Protein AF-X1KUU0-F1 (afdb_monomer_lite)

InterPro domains:
  IPR013815 ATP-grasp fold, subdomain 1 [G3DSA:3.30.1490.20] (190-224)
  IPR016102 Succinyl-CoA synthetase-like [G3DSA:3.40.50.261] (1-148)
  IPR016102 Succinyl-CoA synthetase-like [SSF52210] (1-141)
  IPR043938 Ligase-CoA domain [PF19045] (3-136)
  IPR051538 Acyl-CoA Synthetase/Transferase [PTHR43334] (1-224)

Sequence (224 aa):
MATDACEQFSLELANLEDETKERLKEKLPHDSSVANPIDILGDAKSDRYEIALEAILTDPNVDGVIVLLTPQSGSDEDETARLIIKISPGTKKTILTCFMGQKKVKGAIKILQNHGIPNYADPEDAVRVFEAMFRYGEWLKRPKEAVKTFPVSKSRVDHILNESIKEGYLEIGGERALQIMKAYGIPTVENYLVRELHEALDVAESLHSSLAMKIESPAILHKS

Radius of gyration: 33.07 Å; chains: 1; bounding box: 70×37×80 Å

Organism: NCBI:txid412755

pLDDT: mean 91.05, std 7.15, range [45.47, 98.0]

Secondary structure (DSSP, 8-state):
-HHHHHHHTT-------HHHHHHHHHHS-TTSB-SSSPB--TT--HHHHHHHHHHHTT-TT-SEEEEEE---TT--HHHHHHHHHHHGGG-SSEEEEEE--TTTTHHHHHHHHHTT--B-SSHHHHHHHHHHHHHHHHHHHS--PPPPP----HHHHHHHHHHHHHTT-SS--HHHHHHHHHHTT----------SHHHHHHHHHHT-S-------BTTB----

Foldseek 3Di:
DLQVLCVVFVHDFFAFDPVLLVQLCVQADVPWDSGPVTRSDQLDELVNVLSNCVSQQPTPRAQADEAEHEDDVNYDLQSNLVSCLVCVVVHPHAYAYEYEYPPVNPNSCVSCVVSPHHYDNDSSVVSVVVSVVVVVVVVVPDPDDDDDDDQFDVVLLVVLVVVCVVVVAPDDWPVSVQVRCVRRVNDDDDDDDDDDPVSVVVVVVVVPDDDDDWDTDSVPRDTD

Structure (mmCIF, N/CA/C/O backbone):
data_AF-X1KUU0-F1
#
_entry.id   AF-X1KUU0-F1
#
loop_
_atom_site.group_PDB
_atom_site.id
_atom_site.type_symbol
_atom_site.label_atom_id
_atom_site.label_alt_id
_atom_site.label_comp_id
_atom_site.label_asym_id
_atom_site.label_entity_id
_atom_site.label_seq_id
_atom_site.pdbx_PDB_ins_code
_atom_site.Cartn_x
_atom_site.Cartn_y
_atom_site.Cartn_z
_atom_site.occupancy
_atom_site.B_iso_or_equiv
_atom_site.auth_seq_id
_atom_site.auth_comp_id
_atom_site.auth_asym_id
_atom_site.auth_atom_id
_atom_site.pdbx_PDB_model_num
ATOM 1 N N . MET A 1 1 ? -5.132 -5.038 -18.819 1.00 77.12 1 MET A N 1
ATOM 2 C CA . MET A 1 1 ? -4.973 -5.583 -17.449 1.00 77.12 1 MET A CA 1
ATOM 3 C C . MET A 1 1 ? -4.584 -4.483 -16.476 1.00 77.12 1 MET A C 1
ATOM 5 O O . MET A 1 1 ? -5.461 -4.004 -15.785 1.00 77.12 1 MET A O 1
ATOM 9 N N . ALA A 1 2 ? -3.330 -4.009 -16.445 1.00 82.94 2 ALA A N 1
ATOM 10 C CA . ALA A 1 2 ? -2.923 -2.984 -15.470 1.00 82.94 2 ALA A CA 1
ATOM 11 C C . ALA A 1 2 ? -3.674 -1.646 -15.622 1.00 82.94 2 ALA A C 1
ATOM 13 O O . ALA A 1 2 ? -4.127 -1.087 -14.634 1.00 82.94 2 ALA A O 1
ATOM 14 N N . THR A 1 3 ? -3.838 -1.158 -16.854 1.00 84.62 3 THR A N 1
ATOM 15 C CA . THR A 1 3 ? -4.584 0.076 -17.158 1.00 84.62 3 THR A CA 1
ATOM 16 C C . THR A 1 3 ? -6.057 -0.043 -16.781 1.00 84.62 3 THR A C 1
ATOM 18 O O . THR A 1 3 ? -6.578 0.814 -16.082 1.00 84.62 3 THR A O 1
ATOM 21 N N . ASP A 1 4 ? -6.694 -1.148 -17.171 1.00 85.94 4 ASP A N 1
ATOM 22 C CA . ASP A 1 4 ? -8.109 -1.412 -16.882 1.00 85.94 4 ASP A CA 1
ATOM 23 C C . ASP A 1 4 ? -8.336 -1.560 -15.370 1.00 85.94 4 ASP A C 1
ATOM 25 O O . ASP A 1 4 ? -9.333 -1.091 -14.828 1.00 85.94 4 ASP A O 1
ATOM 29 N N . ALA A 1 5 ? -7.377 -2.172 -14.665 1.00 85.25 5 ALA A N 1
ATOM 30 C CA . ALA A 1 5 ? -7.383 -2.225 -13.212 1.00 85.25 5 ALA A CA 1
ATOM 31 C C . ALA A 1 5 ? -7.263 -0.818 -12.619 1.00 85.25 5 ALA A C 1
ATOM 33 O O . ALA A 1 5 ? -8.017 -0.492 -11.710 1.00 85.25 5 ALA A O 1
ATOM 34 N N . CYS A 1 6 ? -6.365 0.032 -13.132 1.00 84.94 6 CYS A N 1
ATOM 35 C CA . CYS A 1 6 ? -6.275 1.417 -12.674 1.00 84.94 6 CYS A CA 1
ATOM 36 C C . CYS A 1 6 ? -7.607 2.152 -12.833 1.00 84.94 6 CYS A C 1
ATOM 38 O O . CYS A 1 6 ? -7.967 2.853 -11.907 1.00 84.94 6 CYS A O 1
ATOM 40 N N . GLU A 1 7 ? -8.355 1.949 -13.923 1.00 85.06 7 GLU A N 1
ATOM 41 C CA . GLU A 1 7 ? -9.693 2.543 -14.101 1.00 85.06 7 GLU A CA 1
ATOM 42 C C . GLU A 1 7 ? -10.746 1.979 -13.132 1.00 85.06 7 GLU A C 1
ATOM 44 O O . GLU A 1 7 ? -11.653 2.692 -12.701 1.00 85.06 7 GLU A O 1
ATOM 49 N N . GLN A 1 8 ? -10.656 0.687 -12.799 1.00 85.00 8 GLN A N 1
ATOM 50 C CA . GLN A 1 8 ? -11.558 0.043 -11.843 1.00 85.00 8 GLN A CA 1
ATOM 51 C C . GLN A 1 8 ? -11.305 0.511 -10.401 1.00 85.00 8 GLN A C 1
ATOM 53 O O . GLN A 1 8 ? -12.238 0.590 -9.595 1.00 85.00 8 GLN A O 1
ATOM 58 N N . PHE A 1 9 ? -10.046 0.774 -10.068 1.00 81.81 9 PHE A N 1
ATOM 59 C CA . PHE A 1 9 ? -9.626 1.340 -8.793 1.00 81.81 9 PHE A CA 1
ATOM 60 C C . PHE A 1 9 ? -9.566 2.874 -8.908 1.00 81.81 9 PHE A C 1
ATOM 62 O O . PHE A 1 9 ? -9.695 3.445 -9.978 1.00 81.81 9 PHE A O 1
ATOM 69 N N . SER A 1 10 ? -9.446 3.611 -7.810 1.00 84.56 10 SER A N 1
ATOM 70 C CA . SER A 1 10 ? -9.384 5.082 -7.861 1.00 84.56 10 SER A CA 1
ATOM 71 C C . SER A 1 10 ? -7.963 5.594 -8.136 1.00 84.56 10 SER A C 1
ATOM 73 O O . SER A 1 10 ? -7.478 6.473 -7.425 1.00 84.56 10 SER A O 1
ATOM 75 N N . LEU A 1 11 ? -7.275 5.011 -9.127 1.00 90.56 11 LEU A N 1
ATOM 76 C CA . LEU A 1 11 ? -5.927 5.400 -9.549 1.00 90.56 11 LEU A CA 1
ATOM 77 C C . LEU A 1 11 ? -5.943 5.957 -10.972 1.00 90.56 11 LEU A C 1
ATOM 79 O O . LEU A 1 11 ? -6.609 5.434 -11.857 1.00 90.56 11 LEU A O 1
ATOM 83 N N . GLU A 1 12 ? -5.147 6.992 -11.211 1.00 92.31 12 GLU A N 1
ATOM 84 C CA . GLU A 1 12 ? -5.042 7.630 -12.521 1.00 92.31 12 GLU A CA 1
ATOM 85 C C . GLU A 1 12 ? -3.671 7.352 -13.141 1.00 92.31 12 GLU A C 1
ATOM 87 O O . GLU A 1 12 ? -2.642 7.331 -12.459 1.00 92.31 12 GLU A O 1
ATOM 92 N N . LEU A 1 13 ? -3.642 7.141 -14.458 1.00 94.56 13 LEU A N 1
ATOM 93 C CA . LEU A 1 13 ? -2.386 7.064 -15.192 1.00 94.56 13 LEU A CA 1
ATOM 94 C C . LEU A 1 13 ? -1.785 8.468 -15.293 1.00 94.56 13 LEU A C 1
ATOM 96 O O . LEU A 1 13 ? -2.374 9.362 -15.897 1.00 94.56 13 LEU A O 1
ATOM 100 N N . ALA A 1 14 ? -0.587 8.644 -14.735 1.00 95.00 14 ALA A N 1
ATOM 101 C CA . ALA A 1 14 ? 0.160 9.893 -14.815 1.00 95.00 14 ALA A CA 1
ATOM 102 C C . ALA A 1 14 ? 0.303 10.383 -16.266 1.00 95.00 14 ALA A C 1
ATOM 104 O O . ALA A 1 14 ? 0.742 9.628 -17.144 1.00 95.00 14 ALA A O 1
ATOM 105 N N . ASN A 1 15 ? -0.015 11.658 -16.496 1.00 95.62 15 ASN A N 1
ATOM 106 C CA . ASN A 1 15 ? 0.292 12.343 -17.745 1.00 95.62 15 ASN A CA 1
ATOM 107 C C . ASN A 1 15 ? 1.720 12.897 -17.670 1.00 95.62 15 ASN A C 1
ATOM 109 O O . ASN A 1 15 ? 1.972 13.901 -17.006 1.00 95.62 15 ASN A O 1
ATOM 113 N N . LEU A 1 16 ? 2.648 12.210 -18.331 1.00 97.12 16 LEU A N 1
ATOM 114 C CA . LEU A 1 16 ? 4.071 12.549 -18.299 1.00 97.12 16 LEU A CA 1
ATOM 115 C C . LEU A 1 16 ? 4.331 13.924 -18.919 1.00 97.12 16 LEU A C 1
ATOM 117 O O . LEU A 1 16 ? 3.669 14.303 -19.895 1.00 97.12 16 LEU A O 1
ATOM 121 N N . GLU A 1 17 ? 5.325 14.633 -18.390 1.00 97.50 17 GLU A N 1
ATOM 122 C CA . GLU A 1 17 ? 5.809 15.867 -19.004 1.00 97.50 17 GLU A CA 1
ATOM 123 C C . GLU A 1 17 ? 6.403 15.592 -20.389 1.00 97.50 17 GLU A C 1
ATOM 125 O O . GLU A 1 17 ? 6.915 14.505 -20.683 1.00 97.50 17 GLU A O 1
ATOM 130 N N . ASP A 1 18 ? 6.341 16.596 -21.260 1.00 96.62 18 ASP A N 1
ATOM 131 C CA . ASP A 1 18 ? 6.875 16.469 -22.614 1.00 96.62 18 ASP A CA 1
ATOM 132 C C . ASP A 1 18 ? 8.393 16.235 -22.597 1.00 96.62 18 ASP A C 1
ATOM 134 O O . ASP A 1 18 ? 8.876 15.410 -23.369 1.00 96.62 18 ASP A O 1
ATOM 138 N N . GLU A 1 19 ? 9.122 16.821 -21.638 1.00 96.69 19 GLU A N 1
ATOM 139 C CA . GLU A 1 19 ? 10.556 16.565 -21.433 1.00 96.69 19 GLU A CA 1
ATOM 140 C C . GLU A 1 19 ? 10.835 15.083 -21.119 1.00 96.69 19 GLU A C 1
ATOM 142 O O . GLU A 1 19 ? 11.743 14.474 -21.691 1.00 96.69 19 GLU A O 1
ATOM 147 N N . THR A 1 20 ? 10.025 14.456 -20.259 1.00 97.06 20 THR A N 1
ATOM 148 C CA . THR A 1 20 ? 10.131 13.018 -19.964 1.00 97.06 20 THR A CA 1
ATOM 149 C C . THR A 1 20 ? 9.881 12.187 -21.217 1.00 97.06 20 THR A C 1
ATOM 151 O O . THR A 1 20 ? 10.648 11.268 -21.515 1.00 97.06 20 THR A O 1
ATOM 154 N N . LYS A 1 21 ? 8.836 12.519 -21.987 1.00 96.50 21 LYS A N 1
ATOM 155 C CA . LYS A 1 21 ? 8.511 11.820 -23.240 1.00 96.50 21 LYS A CA 1
ATOM 156 C C . LYS A 1 21 ? 9.631 11.964 -24.271 1.00 96.50 21 LYS A C 1
ATOM 158 O O . LYS A 1 21 ? 9.926 10.997 -24.968 1.00 96.50 21 LYS A O 1
ATOM 163 N N . GLU A 1 22 ? 10.255 13.134 -24.378 1.00 95.75 22 GLU A N 1
ATOM 164 C CA . GLU A 1 22 ? 11.386 13.385 -25.277 1.00 95.75 22 GLU A CA 1
ATOM 165 C C . GLU A 1 22 ? 12.619 12.569 -24.880 1.00 95.75 22 GLU A C 1
ATOM 167 O O . GLU A 1 22 ? 13.160 11.845 -25.718 1.00 95.75 22 GLU A O 1
ATOM 172 N N . ARG A 1 23 ? 12.997 12.582 -23.594 1.00 95.12 23 ARG A N 1
ATOM 173 C CA . ARG A 1 23 ? 14.102 11.761 -23.061 1.00 95.12 23 ARG A CA 1
ATOM 174 C C . ARG A 1 23 ? 13.897 10.270 -23.329 1.00 95.12 23 ARG A C 1
ATOM 176 O O . ARG A 1 23 ? 14.855 9.559 -23.634 1.00 95.12 23 ARG A O 1
ATOM 183 N N . LEU A 1 24 ? 12.658 9.792 -23.205 1.00 96.06 24 LEU A N 1
ATOM 184 C CA . LEU A 1 24 ? 12.302 8.409 -23.515 1.00 96.06 24 LEU A CA 1
ATOM 185 C C . LEU A 1 24 ? 12.426 8.124 -25.017 1.00 96.06 24 LEU A C 1
ATOM 187 O O . LEU A 1 24 ? 13.054 7.137 -25.379 1.00 96.06 24 LEU A O 1
ATOM 191 N N . LYS A 1 25 ? 11.894 8.990 -25.891 1.00 95.31 25 LYS A N 1
ATOM 192 C CA . LYS A 1 25 ? 11.971 8.822 -27.358 1.00 95.31 25 LYS A CA 1
ATOM 193 C C . LYS A 1 25 ? 13.400 8.832 -27.893 1.00 95.31 25 LYS A C 1
ATOM 195 O O . LYS A 1 25 ? 13.672 8.164 -28.881 1.00 95.31 25 LYS A O 1
ATOM 200 N N . GLU A 1 26 ? 14.293 9.603 -27.278 1.00 95.38 26 GLU A N 1
ATOM 201 C CA . GLU A 1 26 ? 15.696 9.678 -27.697 1.00 95.38 26 GLU A CA 1
ATOM 202 C C . GLU A 1 26 ? 16.450 8.368 -27.421 1.00 95.38 26 GLU A C 1
ATOM 204 O O . GLU A 1 26 ? 17.318 7.968 -28.196 1.00 95.38 26 GLU A O 1
ATOM 209 N N . LYS A 1 27 ? 16.126 7.701 -26.308 1.00 94.31 27 LYS A N 1
ATOM 210 C CA . LYS A 1 27 ? 16.888 6.551 -25.803 1.00 94.31 27 LYS A CA 1
ATOM 211 C C . LYS A 1 27 ? 16.223 5.199 -26.050 1.00 94.31 27 LYS A C 1
ATOM 213 O O . LYS A 1 27 ? 16.919 4.183 -26.067 1.00 94.31 27 LYS A O 1
ATOM 218 N N . LEU A 1 28 ? 14.901 5.162 -26.194 1.00 94.50 28 LEU A N 1
ATOM 219 C CA . LEU A 1 28 ? 14.159 3.943 -26.495 1.00 94.50 28 LEU A CA 1
ATOM 220 C C . LEU A 1 28 ? 14.044 3.725 -28.010 1.00 94.50 28 LEU A C 1
ATOM 222 O O . LEU A 1 28 ? 14.096 4.682 -28.784 1.00 94.50 28 LEU A O 1
ATOM 226 N N . PRO A 1 29 ? 13.880 2.467 -28.457 1.00 92.56 29 PRO A N 1
ATOM 227 C CA . PRO A 1 29 ? 13.583 2.170 -29.852 1.00 92.56 29 PRO A CA 1
ATOM 228 C C . PRO A 1 29 ? 12.368 2.949 -30.369 1.00 92.56 29 PRO A C 1
ATOM 230 O O . PRO A 1 29 ? 11.411 3.183 -29.638 1.00 92.56 29 PRO A O 1
ATOM 233 N N . HIS A 1 30 ? 12.371 3.282 -31.660 1.00 89.38 30 HIS A N 1
ATOM 234 C CA . HIS A 1 30 ? 11.272 4.018 -32.297 1.00 89.38 30 HIS A CA 1
ATOM 235 C C . HIS A 1 30 ? 9.907 3.318 -32.157 1.00 89.38 30 HIS A C 1
ATOM 237 O O . HIS A 1 30 ? 8.878 3.983 -32.090 1.00 89.38 30 HIS A O 1
ATOM 243 N N . ASP A 1 31 ? 9.901 1.985 -32.095 1.00 90.75 31 ASP A N 1
ATOM 244 C CA . ASP A 1 31 ? 8.675 1.189 -31.980 1.00 90.75 31 ASP A CA 1
ATOM 245 C C . ASP A 1 31 ? 8.115 1.146 -30.544 1.00 90.75 31 ASP A C 1
ATOM 247 O O . ASP A 1 31 ? 7.028 0.613 -30.325 1.00 90.75 31 ASP A O 1
ATOM 251 N N . SER A 1 32 ? 8.831 1.703 -29.560 1.00 91.88 32 SER A N 1
ATOM 252 C CA . SER A 1 32 ? 8.358 1.824 -28.180 1.00 91.88 32 SER A CA 1
ATOM 253 C C . SER A 1 32 ? 7.226 2.847 -28.045 1.00 91.88 32 SER A C 1
ATOM 255 O O . SER A 1 32 ? 7.216 3.895 -28.692 1.00 91.88 32 SER A O 1
ATOM 257 N N . SER A 1 33 ? 6.299 2.592 -27.120 1.00 93.00 33 SER A N 1
ATOM 258 C CA . SER A 1 33 ? 5.309 3.589 -26.698 1.00 93.00 33 SER A CA 1
ATOM 259 C C . SER A 1 33 ? 5.836 4.352 -25.490 1.00 93.00 33 SER A C 1
ATOM 261 O O . SER A 1 33 ? 6.129 3.755 -24.459 1.00 93.00 33 SER A O 1
ATOM 263 N N . VAL A 1 34 ? 5.920 5.680 -25.595 1.00 92.44 34 VAL A N 1
ATOM 264 C CA . VAL A 1 34 ? 6.324 6.563 -24.482 1.00 92.44 34 VAL A CA 1
ATOM 265 C C . VAL A 1 34 ? 5.141 7.252 -23.793 1.00 92.44 34 VAL A C 1
ATOM 267 O O . VAL A 1 34 ? 5.334 8.113 -22.936 1.00 92.44 34 VAL A O 1
ATOM 270 N N . ALA A 1 35 ? 3.909 6.924 -24.196 1.00 90.56 35 ALA A N 1
ATOM 271 C CA . ALA A 1 35 ? 2.714 7.281 -23.434 1.00 90.56 35 ALA A CA 1
ATOM 272 C C . ALA A 1 35 ? 2.616 6.395 -22.180 1.00 90.56 35 ALA A C 1
ATOM 274 O O . ALA A 1 35 ? 3.364 5.436 -22.059 1.00 90.56 35 ALA A O 1
ATOM 275 N N . ASN A 1 36 ? 1.714 6.698 -21.245 1.00 92.19 36 ASN A N 1
ATOM 276 C CA . ASN A 1 36 ? 1.457 5.830 -20.094 1.00 92.19 36 ASN A CA 1
ATOM 277 C C . ASN A 1 36 ? 0.313 4.853 -20.441 1.00 92.19 36 ASN A C 1
ATOM 279 O O . ASN A 1 36 ? -0.782 5.335 -20.741 1.00 92.19 36 ASN A O 1
ATOM 283 N N . PRO A 1 37 ? 0.523 3.520 -20.436 1.00 94.31 37 PRO A N 1
ATOM 284 C CA . PRO A 1 37 ? 1.720 2.782 -20.018 1.00 94.31 37 PRO A CA 1
ATOM 285 C C . PRO A 1 37 ? 2.857 2.819 -21.043 1.00 94.31 37 PRO A C 1
ATOM 287 O O . PRO A 1 37 ? 2.625 2.741 -22.252 1.00 94.31 37 PRO A O 1
ATOM 290 N N . ILE A 1 38 ? 4.089 2.887 -20.531 1.00 95.12 38 ILE A N 1
ATOM 291 C CA . ILE A 1 38 ? 5.299 2.886 -21.358 1.00 95.12 38 ILE A CA 1
ATOM 292 C C . ILE A 1 38 ? 5.595 1.450 -21.796 1.00 95.12 38 ILE A C 1
ATOM 294 O O . ILE A 1 38 ? 5.796 0.571 -20.957 1.00 95.12 38 ILE A O 1
ATOM 298 N N . ASP A 1 39 ? 5.647 1.230 -23.109 1.00 93.88 39 ASP A N 1
ATOM 299 C CA . ASP A 1 39 ? 5.995 -0.051 -23.724 1.00 93.88 39 ASP A CA 1
ATOM 300 C C . ASP A 1 39 ? 7.432 0.001 -24.254 1.00 93.88 39 ASP A C 1
ATOM 302 O O . ASP A 1 39 ? 7.717 0.649 -25.262 1.00 93.88 39 ASP A O 1
ATOM 306 N N . ILE A 1 40 ? 8.341 -0.690 -23.563 1.00 91.12 40 ILE A N 1
ATOM 307 C CA . ILE A 1 40 ? 9.772 -0.775 -23.900 1.00 91.12 40 ILE A CA 1
ATOM 308 C C . ILE A 1 40 ? 10.120 -1.953 -24.830 1.00 91.12 40 ILE A C 1
ATOM 310 O O . ILE A 1 40 ? 11.305 -2.237 -25.049 1.00 91.12 40 ILE A O 1
ATOM 314 N N . LEU A 1 41 ? 9.095 -2.587 -25.412 1.00 87.62 41 LEU A N 1
ATOM 315 C CA . LEU A 1 41 ? 9.139 -3.783 -26.253 1.00 87.62 41 LEU A CA 1
ATOM 316 C C . LEU A 1 41 ? 9.468 -5.072 -25.490 1.00 87.62 41 LEU A C 1
ATOM 318 O O . LEU A 1 41 ? 10.133 -5.086 -24.456 1.00 87.62 41 LEU A O 1
ATOM 322 N N . GLY A 1 42 ? 8.996 -6.194 -26.033 1.00 81.00 42 GLY A N 1
ATOM 323 C CA . GLY A 1 42 ? 9.077 -7.499 -25.378 1.00 81.00 42 GLY A CA 1
ATOM 324 C C . GLY A 1 42 ? 10.489 -8.090 -25.255 1.00 81.00 42 GLY A C 1
ATOM 325 O O . GLY A 1 42 ? 10.754 -8.862 -24.337 1.00 81.00 42 GLY A O 1
ATOM 326 N N . ASP A 1 43 ? 11.414 -7.696 -26.130 1.00 81.38 43 ASP A N 1
ATOM 327 C CA . ASP A 1 43 ? 12.827 -8.098 -26.106 1.00 81.38 43 ASP A CA 1
ATOM 328 C C . ASP A 1 43 ? 13.688 -7.222 -25.175 1.00 81.38 43 ASP A C 1
ATOM 330 O O . ASP A 1 43 ? 14.919 -7.309 -25.201 1.00 81.38 43 ASP A O 1
ATOM 334 N N . ALA A 1 44 ? 13.060 -6.354 -24.374 1.00 82.06 44 ALA A N 1
ATOM 335 C CA . ALA A 1 44 ? 13.757 -5.455 -23.470 1.00 82.06 44 ALA A CA 1
ATOM 336 C C . ALA A 1 44 ? 14.653 -6.206 -22.479 1.00 82.06 44 ALA A C 1
ATOM 338 O O . ALA A 1 44 ? 14.225 -7.110 -21.754 1.00 82.06 44 ALA A O 1
ATOM 339 N N . LYS A 1 45 ? 15.906 -5.757 -22.410 1.00 88.25 45 LYS A N 1
ATOM 340 C CA . LYS A 1 45 ? 16.848 -6.105 -21.349 1.00 88.25 45 LYS A CA 1
ATOM 341 C C . LYS A 1 45 ? 16.809 -5.041 -20.255 1.00 88.25 45 LYS A C 1
ATOM 343 O O . LYS A 1 45 ? 16.090 -4.045 -20.356 1.00 88.25 45 LYS A O 1
ATOM 348 N N . SER A 1 46 ? 17.588 -5.264 -19.200 1.00 89.75 46 SER A N 1
ATOM 349 C CA . SER A 1 46 ? 17.684 -4.360 -18.052 1.00 89.75 46 SER A CA 1
ATOM 350 C C . SER A 1 46 ? 18.044 -2.919 -18.445 1.00 89.75 46 SER A C 1
ATOM 352 O O . SER A 1 46 ? 17.535 -1.990 -17.834 1.00 89.75 46 SER A O 1
ATOM 354 N N . ASP A 1 47 ? 18.823 -2.702 -19.504 1.00 92.31 47 ASP A N 1
ATOM 355 C CA . ASP A 1 47 ? 19.182 -1.369 -20.011 1.00 92.31 47 ASP A CA 1
ATOM 356 C C . ASP A 1 47 ? 17.966 -0.497 -20.384 1.00 92.31 47 ASP A C 1
ATOM 358 O O . ASP A 1 47 ? 17.903 0.675 -20.011 1.00 92.31 47 ASP A O 1
ATOM 362 N N . ARG A 1 48 ? 16.955 -1.060 -21.057 1.00 93.56 48 ARG A N 1
ATOM 363 C CA . ARG A 1 48 ? 15.724 -0.325 -21.396 1.00 93.56 48 ARG A CA 1
ATOM 364 C C . ARG A 1 48 ? 14.871 -0.039 -20.163 1.00 93.56 48 ARG A C 1
ATOM 366 O O . ARG A 1 48 ? 14.274 1.033 -20.082 1.00 93.56 48 ARG A O 1
ATOM 373 N N . TYR A 1 49 ? 14.851 -0.951 -19.187 1.00 95.31 49 TYR A N 1
ATOM 374 C CA . TYR A 1 49 ? 14.233 -0.677 -17.886 1.00 95.31 49 TYR A CA 1
ATOM 375 C C . TYR A 1 49 ? 14.969 0.449 -17.146 1.00 95.31 49 TYR A C 1
ATOM 377 O O . TYR A 1 49 ? 14.306 1.270 -16.521 1.00 95.31 49 TYR A O 1
ATOM 385 N N . GLU A 1 50 ? 16.303 0.529 -17.231 1.00 95.62 50 GLU A N 1
ATOM 386 C CA . GLU A 1 50 ? 17.101 1.584 -16.579 1.00 95.62 50 GLU A CA 1
ATOM 387 C C . GLU A 1 50 ? 16.741 2.943 -17.173 1.00 95.62 50 GLU A C 1
ATOM 389 O O . GLU A 1 50 ? 16.328 3.840 -16.441 1.00 95.62 50 GLU A O 1
ATOM 394 N N . ILE A 1 51 ? 16.763 3.049 -18.505 1.00 95.44 51 ILE A N 1
ATOM 395 C CA . ILE A 1 51 ? 16.366 4.255 -19.243 1.00 95.44 51 ILE A CA 1
ATOM 396 C C . ILE A 1 51 ? 14.957 4.711 -18.849 1.00 95.44 51 ILE A C 1
ATOM 398 O O . ILE A 1 51 ? 14.744 5.891 -18.556 1.00 95.44 51 ILE A O 1
ATOM 402 N N . ALA A 1 52 ? 13.994 3.784 -18.840 1.00 96.50 52 ALA A N 1
ATOM 403 C CA . ALA A 1 52 ? 12.610 4.103 -18.526 1.00 96.50 52 ALA A CA 1
ATOM 404 C C . ALA A 1 52 ? 12.453 4.557 -17.068 1.00 96.50 52 ALA A C 1
ATOM 406 O O . ALA A 1 52 ? 11.886 5.617 -16.808 1.00 96.50 52 ALA A O 1
ATOM 407 N N . LEU A 1 53 ? 12.990 3.794 -16.113 1.00 96.75 53 LEU A N 1
ATOM 408 C CA . LEU A 1 53 ? 12.872 4.096 -14.688 1.00 96.75 53 LEU A CA 1
ATOM 409 C C . LEU A 1 53 ? 13.571 5.405 -14.314 1.00 96.75 53 LEU A C 1
ATOM 411 O O . LEU A 1 53 ? 13.002 6.188 -13.557 1.00 96.75 53 LEU A O 1
ATOM 415 N N . GLU A 1 54 ? 14.756 5.685 -14.861 1.00 95.19 54 GLU A N 1
ATOM 416 C CA . GLU A 1 54 ? 15.467 6.945 -14.620 1.00 95.19 54 GLU A CA 1
ATOM 417 C C . GLU A 1 54 ? 14.688 8.168 -15.119 1.00 95.19 54 GLU A C 1
ATOM 419 O O . GLU A 1 54 ? 14.727 9.221 -14.484 1.00 95.19 54 GLU A O 1
ATOM 424 N N . ALA A 1 55 ? 13.972 8.056 -16.240 1.00 95.75 55 ALA A N 1
ATOM 425 C CA . ALA A 1 55 ? 13.129 9.141 -16.736 1.00 95.75 55 ALA A CA 1
ATOM 426 C C . ALA A 1 55 ? 11.863 9.298 -15.873 1.00 95.75 55 ALA A C 1
ATOM 428 O O . ALA A 1 55 ? 11.624 10.365 -15.304 1.00 95.75 55 ALA A O 1
ATOM 429 N N . ILE A 1 56 ? 11.104 8.213 -15.696 1.00 96.81 56 ILE A N 1
ATOM 430 C CA . ILE A 1 56 ? 9.805 8.193 -15.002 1.00 96.81 56 ILE A CA 1
ATOM 431 C C . ILE A 1 56 ? 9.935 8.616 -13.535 1.00 96.81 56 ILE A C 1
ATOM 433 O O . ILE A 1 56 ? 9.134 9.398 -13.021 1.00 96.81 56 ILE A O 1
ATOM 437 N N . LEU A 1 57 ? 10.950 8.118 -12.825 1.00 96.81 57 LEU A N 1
ATOM 438 C CA . LEU A 1 57 ? 11.105 8.413 -11.401 1.00 96.81 57 LEU A CA 1
ATOM 439 C C . LEU A 1 57 ? 11.507 9.870 -11.148 1.00 96.81 57 LEU A C 1
ATOM 441 O O . LEU A 1 57 ? 11.293 10.353 -10.037 1.00 96.81 57 LEU A O 1
ATOM 445 N N . THR A 1 58 ? 11.987 10.590 -12.166 1.00 95.94 58 THR A N 1
ATOM 446 C CA . THR A 1 58 ? 12.259 12.034 -12.090 1.00 95.94 58 THR A CA 1
ATOM 447 C C . THR A 1 58 ? 11.077 12.920 -12.492 1.00 95.94 58 THR A C 1
ATOM 449 O O . THR A 1 58 ? 11.069 14.085 -12.116 1.00 95.94 58 THR A O 1
ATOM 452 N N . ASP A 1 59 ? 10.059 12.380 -13.169 1.00 97.50 59 ASP A N 1
ATOM 453 C CA . ASP A 1 59 ? 8.913 13.155 -13.672 1.00 97.50 59 ASP A CA 1
ATOM 454 C C . ASP A 1 59 ? 8.005 13.657 -12.527 1.00 97.50 59 ASP A C 1
ATOM 456 O O . ASP A 1 59 ? 7.534 12.843 -11.729 1.00 97.50 59 ASP A O 1
ATOM 460 N N . PRO A 1 60 ? 7.727 14.962 -12.392 1.00 96.56 60 PRO A N 1
ATOM 461 C CA . PRO A 1 60 ? 6.964 15.492 -11.259 1.00 96.56 60 PRO A CA 1
ATOM 462 C C . PRO A 1 60 ? 5.502 15.019 -11.199 1.00 96.56 60 PRO A C 1
ATOM 464 O O . PRO A 1 60 ? 4.921 15.048 -10.116 1.00 96.56 60 PRO A O 1
ATOM 467 N N . ASN A 1 61 ? 4.926 14.537 -12.304 1.00 97.00 61 ASN A N 1
ATOM 468 C CA . ASN A 1 61 ? 3.542 14.060 -12.376 1.00 97.00 61 ASN A CA 1
ATOM 469 C C . ASN A 1 61 ? 3.392 12.580 -11.984 1.00 97.00 61 ASN A C 1
ATOM 471 O O . ASN A 1 61 ? 2.292 12.033 -12.044 1.00 97.00 61 ASN A O 1
ATOM 475 N N . VAL A 1 62 ? 4.486 11.905 -11.613 1.00 97.00 62 VAL A N 1
ATOM 476 C CA . VAL A 1 62 ? 4.487 10.481 -11.251 1.00 97.00 62 VAL A CA 1
ATOM 477 C C . VAL A 1 62 ? 4.663 10.303 -9.745 1.00 97.00 62 VAL A C 1
ATOM 479 O O . VAL A 1 62 ? 5.735 10.590 -9.215 1.00 97.00 62 VAL A O 1
ATOM 482 N N . ASP A 1 63 ? 3.673 9.718 -9.068 1.00 95.25 63 ASP A N 1
ATOM 483 C CA . ASP A 1 63 ? 3.743 9.387 -7.630 1.00 95.25 63 ASP A CA 1
ATOM 484 C C . ASP A 1 63 ? 4.401 8.023 -7.341 1.00 95.25 63 ASP A C 1
ATOM 486 O O . ASP A 1 63 ? 4.954 7.772 -6.263 1.00 95.25 63 ASP A O 1
ATOM 490 N N . GLY A 1 64 ? 4.386 7.128 -8.326 1.00 95.94 64 GLY A N 1
ATOM 491 C CA . GLY A 1 64 ? 5.109 5.864 -8.298 1.00 95.94 64 GLY A CA 1
ATOM 492 C C . GLY A 1 64 ? 4.856 5.020 -9.537 1.00 95.94 64 GLY A C 1
ATOM 493 O O . GLY A 1 64 ? 4.204 5.454 -10.482 1.00 95.94 64 GLY A O 1
ATOM 494 N N . VAL A 1 65 ? 5.443 3.829 -9.553 1.00 97.19 65 VAL A N 1
ATOM 495 C CA . VAL A 1 65 ? 5.536 2.986 -10.744 1.00 97.19 65 VAL A CA 1
ATOM 496 C C . VAL A 1 65 ? 5.235 1.531 -10.405 1.00 97.19 65 VAL A C 1
ATOM 498 O O . VAL A 1 65 ? 5.639 1.020 -9.358 1.00 97.19 65 VAL A O 1
ATOM 501 N N . ILE A 1 66 ? 4.537 0.860 -11.319 1.00 97.56 66 ILE A N 1
ATOM 502 C CA . ILE A 1 66 ? 4.372 -0.591 -11.322 1.00 97.56 66 ILE A CA 1
ATOM 503 C C . ILE A 1 66 ? 5.187 -1.129 -12.498 1.00 97.56 66 ILE A C 1
ATOM 505 O O . ILE A 1 66 ? 4.864 -0.864 -13.653 1.00 97.56 66 ILE A O 1
ATOM 509 N N . VAL A 1 67 ? 6.256 -1.869 -12.209 1.00 97.19 67 VAL A N 1
ATOM 510 C CA . VAL A 1 67 ? 7.109 -2.477 -13.236 1.00 97.19 67 VAL A CA 1
ATOM 511 C C . VAL A 1 67 ? 6.542 -3.838 -13.611 1.00 97.19 67 VAL A C 1
ATOM 513 O O . VAL A 1 67 ? 6.573 -4.771 -12.806 1.00 97.19 67 VAL A O 1
ATOM 516 N N . LEU A 1 68 ? 6.028 -3.948 -14.833 1.00 95.75 68 LEU A N 1
ATOM 517 C CA . LEU A 1 68 ? 5.519 -5.198 -15.386 1.00 95.75 68 LEU A CA 1
ATOM 518 C C . LEU A 1 68 ? 6.633 -5.904 -16.153 1.00 95.75 68 LEU A C 1
ATOM 520 O O . LEU A 1 68 ? 7.275 -5.291 -17.000 1.00 95.75 68 LEU A O 1
ATOM 524 N N . LEU A 1 69 ? 6.835 -7.192 -15.884 1.00 94.19 69 LEU A N 1
ATOM 525 C CA . LEU A 1 69 ? 7.781 -8.011 -16.633 1.00 94.19 69 LEU A CA 1
ATOM 526 C C . LEU A 1 69 ? 7.163 -9.371 -16.943 1.00 94.19 69 LEU A C 1
ATOM 528 O O . LEU A 1 69 ? 6.682 -10.067 -16.050 1.00 94.19 69 LEU A O 1
ATOM 532 N N . THR A 1 70 ? 7.251 -9.788 -18.204 1.00 90.88 70 THR A N 1
ATOM 533 C CA . THR A 1 70 ? 6.972 -11.165 -18.632 1.00 90.88 70 THR A CA 1
ATOM 534 C C . THR A 1 70 ? 8.220 -11.735 -19.306 1.00 90.88 70 THR A C 1
ATOM 536 O O . THR A 1 70 ? 8.782 -11.062 -20.167 1.00 90.88 70 THR A O 1
ATOM 539 N N . PRO A 1 71 ? 8.694 -12.942 -18.944 1.00 85.62 71 PRO A N 1
ATOM 540 C CA . PRO A 1 71 ? 9.862 -13.539 -19.578 1.00 85.62 71 PRO A CA 1
ATOM 541 C C . PRO A 1 71 ? 9.661 -13.765 -21.072 1.00 85.62 71 PRO A C 1
ATOM 543 O O . PRO A 1 71 ? 8.750 -14.494 -21.479 1.00 85.62 71 PRO A O 1
ATOM 546 N N . GLN A 1 72 ? 10.575 -13.234 -21.873 1.00 82.38 72 GLN A N 1
ATOM 547 C CA . GLN A 1 72 ? 10.653 -13.453 -23.312 1.00 82.38 72 GLN A CA 1
ATOM 548 C C . GLN A 1 72 ? 12.024 -14.015 -23.701 1.00 82.38 72 GLN A C 1
ATOM 550 O O . GLN A 1 72 ? 12.895 -14.261 -22.867 1.00 82.38 72 GLN A O 1
ATOM 555 N N . SER A 1 73 ? 12.220 -14.308 -24.984 1.00 75.25 73 SER A N 1
ATOM 556 C CA . SER A 1 73 ? 13.535 -14.723 -25.471 1.00 75.25 73 SER A CA 1
ATOM 557 C C . SER A 1 73 ? 14.517 -13.557 -25.352 1.00 75.25 73 SER A C 1
ATOM 559 O O . SER A 1 73 ? 14.417 -12.596 -26.105 1.00 75.25 73 SER A O 1
ATOM 561 N N . GLY A 1 74 ? 15.478 -13.663 -24.434 1.00 69.94 74 GLY A N 1
ATOM 562 C CA . GLY A 1 74 ? 16.535 -12.664 -24.253 1.00 69.94 74 GLY A CA 1
ATOM 563 C C . GLY A 1 74 ? 16.284 -11.619 -23.162 1.00 69.94 74 GLY A C 1
ATOM 564 O O . GLY A 1 74 ? 17.160 -10.773 -22.979 1.00 69.94 74 GLY A O 1
ATOM 565 N N . SER A 1 75 ? 15.161 -11.691 -22.433 1.00 72.88 75 SER A N 1
ATOM 566 C CA . SER A 1 75 ? 14.958 -10.910 -21.206 1.00 72.88 75 SER A CA 1
ATOM 567 C C . SER A 1 75 ? 15.915 -11.367 -20.104 1.00 72.88 75 SER A C 1
ATOM 569 O O . SER A 1 75 ? 16.304 -12.535 -20.051 1.00 72.88 75 SER A O 1
ATOM 571 N N . ASP A 1 76 ? 16.293 -10.436 -19.229 1.00 85.44 76 ASP A N 1
ATOM 572 C CA . ASP A 1 76 ? 17.140 -10.710 -18.067 1.00 85.44 76 ASP A CA 1
ATOM 573 C C . ASP A 1 76 ? 16.406 -10.291 -16.792 1.00 85.44 76 ASP A C 1
ATOM 575 O O . ASP A 1 76 ? 16.462 -9.140 -16.351 1.00 85.44 76 ASP A O 1
ATOM 579 N N . GLU A 1 77 ? 15.623 -11.216 -16.241 1.00 93.12 77 GLU A N 1
ATOM 580 C CA . GLU A 1 77 ? 14.741 -10.933 -15.110 1.00 93.12 77 GLU A CA 1
ATOM 581 C C . GLU A 1 77 ? 15.535 -10.640 -13.836 1.00 93.12 77 GLU A C 1
ATOM 583 O O . GLU A 1 77 ? 15.181 -9.745 -13.066 1.00 93.12 77 GLU A O 1
ATOM 588 N N . ASP A 1 78 ? 16.620 -11.383 -13.620 1.00 94.69 78 ASP A N 1
ATOM 589 C CA . ASP A 1 78 ? 17.469 -11.249 -12.442 1.00 94.69 78 ASP A CA 1
ATOM 590 C C . ASP A 1 78 ? 18.271 -9.938 -12.481 1.00 94.69 78 ASP A C 1
ATOM 592 O O . ASP A 1 78 ? 18.363 -9.257 -11.454 1.00 94.69 78 ASP A O 1
ATOM 596 N N . GLU A 1 79 ? 18.811 -9.544 -13.642 1.00 95.38 79 GLU A N 1
ATOM 597 C CA . GLU A 1 79 ? 19.455 -8.233 -13.792 1.00 95.38 79 GLU A CA 1
ATOM 598 C C . GLU A 1 79 ? 18.444 -7.090 -13.700 1.00 95.38 79 GLU A C 1
ATOM 600 O O . GLU A 1 79 ? 18.730 -6.081 -13.058 1.00 95.38 79 GLU A O 1
ATOM 605 N N . THR A 1 80 ? 17.234 -7.248 -14.245 1.00 95.81 80 THR A N 1
ATOM 606 C CA . THR A 1 80 ? 16.172 -6.237 -14.091 1.00 95.81 80 THR A CA 1
ATOM 607 C C . THR A 1 80 ? 15.783 -6.067 -12.618 1.00 95.81 80 THR A C 1
ATOM 609 O O . THR A 1 80 ? 15.631 -4.944 -12.139 1.00 95.81 80 THR A O 1
ATOM 612 N N . ALA A 1 81 ? 15.701 -7.155 -11.848 1.00 97.25 81 ALA A N 1
ATOM 613 C CA . ALA A 1 81 ? 15.482 -7.082 -10.405 1.00 97.25 81 ALA A CA 1
ATOM 614 C C . ALA A 1 81 ? 16.625 -6.361 -9.668 1.00 97.25 81 ALA A C 1
ATOM 616 O O . ALA A 1 81 ? 16.370 -5.498 -8.824 1.00 97.25 81 ALA A O 1
ATOM 617 N N . ARG A 1 82 ? 17.886 -6.681 -9.992 1.00 97.50 82 ARG A N 1
ATOM 618 C CA . ARG A 1 82 ? 19.066 -6.011 -9.414 1.00 97.50 82 ARG A CA 1
ATOM 619 C C . ARG A 1 82 ? 19.114 -4.524 -9.752 1.00 97.50 82 ARG A C 1
ATOM 621 O O . ARG A 1 82 ? 19.448 -3.711 -8.892 1.00 97.50 82 ARG A O 1
ATOM 628 N N . LEU A 1 83 ? 18.736 -4.166 -10.971 1.00 97.44 83 LEU A N 1
ATOM 629 C CA . LEU A 1 83 ? 18.616 -2.786 -11.410 1.00 97.44 83 LEU A CA 1
ATOM 630 C C . LEU A 1 83 ? 17.576 -2.014 -10.591 1.00 97.44 83 LEU A C 1
ATOM 632 O O . LEU A 1 83 ? 17.869 -0.922 -10.108 1.00 97.44 83 LEU A O 1
ATOM 636 N N . ILE A 1 84 ? 16.382 -2.578 -10.394 1.00 97.69 84 ILE A N 1
ATOM 637 C CA . ILE A 1 84 ? 15.333 -1.931 -9.593 1.00 97.69 84 ILE A CA 1
ATOM 638 C C . ILE A 1 84 ? 15.841 -1.651 -8.172 1.00 97.69 84 ILE A C 1
ATOM 640 O O . ILE A 1 84 ? 15.633 -0.556 -7.656 1.00 97.69 84 ILE A O 1
ATOM 644 N N . ILE A 1 85 ? 16.577 -2.592 -7.572 1.00 97.31 85 ILE A N 1
ATOM 645 C CA . ILE A 1 85 ? 17.203 -2.423 -6.248 1.00 97.31 85 ILE A CA 1
ATOM 646 C C . ILE A 1 85 ? 18.270 -1.325 -6.251 1.00 97.31 85 ILE A C 1
ATOM 648 O O . ILE A 1 85 ? 18.410 -0.602 -5.269 1.00 97.31 85 ILE A O 1
ATOM 652 N N . LYS A 1 86 ? 19.043 -1.191 -7.332 1.00 97.12 86 LYS A N 1
ATOM 653 C CA . LYS A 1 86 ? 20.041 -0.121 -7.479 1.00 97.12 86 LYS A CA 1
ATOM 654 C C . LYS A 1 86 ? 19.372 1.257 -7.545 1.00 97.12 86 LYS A C 1
ATOM 656 O O . LYS A 1 86 ? 19.895 2.208 -6.970 1.00 97.12 86 LYS A O 1
ATOM 661 N N . ILE A 1 87 ? 18.232 1.363 -8.228 1.00 96.31 87 ILE A N 1
ATOM 662 C CA . ILE A 1 87 ? 17.510 2.626 -8.441 1.00 96.31 87 ILE A CA 1
ATOM 663 C C . ILE A 1 87 ? 16.660 3.017 -7.224 1.00 96.31 87 ILE A C 1
ATOM 665 O O . ILE A 1 87 ? 16.577 4.201 -6.891 1.00 96.31 87 ILE A O 1
ATOM 669 N N . SER A 1 88 ? 16.037 2.051 -6.542 1.00 95.69 88 SER A N 1
ATOM 670 C CA . SER A 1 88 ? 15.025 2.320 -5.511 1.00 95.69 88 SER A CA 1
ATOM 671 C C . SER A 1 88 ? 15.461 3.269 -4.381 1.00 95.69 88 SER A C 1
ATOM 673 O O . SER A 1 88 ? 14.635 4.085 -3.979 1.00 95.69 88 SER A O 1
ATOM 675 N N . PRO A 1 89 ? 16.715 3.267 -3.875 1.00 94.50 89 PRO A N 1
ATOM 676 C CA . PRO A 1 89 ? 17.138 4.193 -2.822 1.00 94.50 89 PRO A CA 1
ATOM 677 C C . PRO A 1 89 ? 17.251 5.650 -3.294 1.00 94.50 89 PRO A C 1
ATOM 679 O O . PRO A 1 89 ? 17.273 6.560 -2.469 1.00 94.50 89 PRO A O 1
ATOM 682 N N . GLY A 1 90 ? 17.346 5.879 -4.609 1.00 93.88 90 GLY A N 1
ATOM 683 C CA . GLY A 1 90 ? 17.480 7.207 -5.210 1.00 93.88 90 GLY A CA 1
ATOM 684 C C . GLY A 1 90 ? 16.167 7.985 -5.317 1.00 93.88 90 GLY A C 1
ATOM 685 O O . GLY A 1 90 ? 16.183 9.145 -5.722 1.00 93.88 90 GLY A O 1
ATOM 686 N N . THR A 1 91 ? 15.031 7.382 -4.958 1.00 95.50 91 THR A N 1
ATOM 687 C CA . THR A 1 91 ? 13.709 8.001 -5.080 1.00 95.50 91 THR A CA 1
ATOM 688 C C . THR A 1 91 ? 12.874 7.825 -3.816 1.00 95.50 91 THR A C 1
ATOM 690 O O . THR A 1 91 ? 13.051 6.888 -3.043 1.00 95.50 91 THR A O 1
ATOM 693 N N . LYS A 1 92 ? 11.932 8.747 -3.606 1.00 94.12 92 LYS A N 1
ATOM 694 C CA . LYS A 1 92 ? 10.882 8.621 -2.582 1.00 94.12 92 LYS A CA 1
ATOM 695 C C . LYS A 1 92 ? 9.585 8.029 -3.139 1.00 94.12 92 LYS A C 1
ATOM 697 O O . LYS A 1 92 ? 8.651 7.802 -2.376 1.00 94.12 92 LYS A O 1
ATOM 702 N N . LYS A 1 93 ? 9.514 7.834 -4.455 1.00 95.81 93 LYS A N 1
ATOM 703 C CA . LYS A 1 93 ? 8.335 7.315 -5.145 1.00 95.81 93 LYS A CA 1
ATOM 704 C C . LYS A 1 93 ? 8.214 5.813 -4.933 1.00 95.81 93 LYS A C 1
ATOM 706 O O . LYS A 1 93 ? 9.217 5.107 -4.839 1.00 95.81 93 LYS A O 1
ATOM 711 N N . THR A 1 94 ? 6.981 5.325 -4.872 1.00 95.62 94 THR A N 1
ATOM 712 C CA . THR A 1 94 ? 6.723 3.898 -4.646 1.00 95.62 94 THR A CA 1
ATOM 713 C C . THR A 1 94 ? 7.059 3.098 -5.902 1.00 95.62 94 THR A C 1
ATOM 715 O O . THR A 1 94 ? 6.617 3.455 -6.991 1.00 95.62 94 THR A O 1
ATOM 718 N N . ILE A 1 95 ? 7.808 2.004 -5.752 1.00 97.56 95 ILE A N 1
ATOM 719 C CA . ILE A 1 95 ? 8.079 1.042 -6.826 1.00 97.56 95 ILE A CA 1
ATOM 720 C C . ILE A 1 95 ? 7.451 -0.292 -6.431 1.00 97.56 95 ILE A C 1
ATOM 722 O O . ILE A 1 95 ? 7.879 -0.919 -5.461 1.00 97.56 95 ILE A O 1
ATOM 726 N N . LEU A 1 96 ? 6.446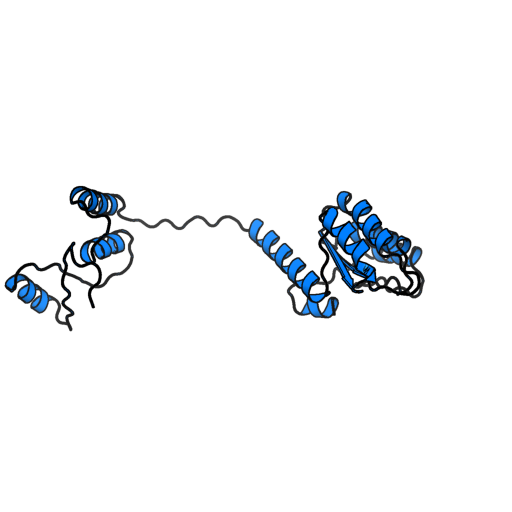 -0.728 -7.187 1.00 97.69 96 LEU A N 1
ATOM 727 C CA . LEU A 1 96 ? 5.909 -2.084 -7.119 1.00 97.69 96 LEU A CA 1
ATOM 728 C C . LEU A 1 96 ? 6.340 -2.855 -8.364 1.00 97.69 96 LEU A C 1
ATOM 730 O O . LEU A 1 96 ? 6.593 -2.273 -9.417 1.00 97.69 96 LEU A O 1
ATOM 734 N N . THR A 1 97 ? 6.404 -4.176 -8.258 1.00 98.00 97 THR A N 1
ATOM 735 C CA . THR A 1 97 ? 6.751 -5.043 -9.387 1.00 98.00 97 THR A CA 1
ATOM 736 C C . THR A 1 97 ? 5.672 -6.093 -9.617 1.00 98.00 97 THR A C 1
ATOM 738 O O . THR A 1 97 ? 4.980 -6.514 -8.688 1.00 98.00 97 THR A O 1
ATOM 741 N N . CYS A 1 98 ? 5.511 -6.503 -10.868 1.00 97.31 98 CYS A N 1
ATOM 742 C CA . CYS A 1 98 ? 4.680 -7.628 -11.264 1.00 97.31 98 CYS A CA 1
ATOM 743 C C . CYS A 1 98 ? 5.439 -8.452 -12.305 1.00 97.31 98 CYS A C 1
ATOM 745 O O . CYS A 1 98 ? 5.356 -8.223 -13.513 1.00 97.31 98 CYS A O 1
ATOM 747 N N . PHE A 1 99 ? 6.268 -9.369 -11.809 1.00 96.19 99 PHE A N 1
ATOM 748 C CA . PHE A 1 99 ? 7.058 -10.273 -12.632 1.00 96.19 99 PHE A CA 1
ATOM 749 C C . PHE A 1 99 ? 6.261 -11.565 -12.821 1.00 96.19 99 PHE A C 1
ATOM 751 O O . PHE A 1 99 ? 6.123 -12.375 -11.901 1.00 96.19 99 PHE A O 1
ATOM 758 N N . MET A 1 100 ? 5.741 -11.764 -14.030 1.00 93.75 100 MET A N 1
ATOM 759 C CA . MET A 1 100 ? 4.823 -12.845 -14.378 1.00 93.75 100 MET A CA 1
ATOM 760 C C . MET A 1 100 ? 5.517 -13.877 -15.267 1.00 93.75 100 MET A C 1
ATOM 762 O O . MET A 1 100 ? 5.736 -13.657 -16.453 1.00 93.75 100 MET A O 1
ATOM 766 N N . GLY A 1 101 ? 5.864 -15.039 -14.718 1.00 89.69 101 GLY A N 1
ATOM 767 C CA . GLY A 1 101 ? 6.575 -16.067 -15.494 1.00 89.69 101 GLY A CA 1
ATOM 768 C C . GLY A 1 101 ? 6.858 -17.367 -14.753 1.00 89.69 101 GLY A C 1
ATOM 769 O O . GLY A 1 101 ? 7.706 -18.162 -15.173 1.00 89.69 101 GLY A O 1
ATOM 770 N N . GLN A 1 102 ? 6.180 -17.574 -13.621 1.00 87.69 102 GLN A N 1
ATOM 771 C CA . GLN A 1 102 ? 6.311 -18.749 -12.764 1.00 87.69 102 GLN A CA 1
ATOM 772 C C . GLN A 1 102 ? 7.780 -19.067 -12.430 1.00 87.69 102 GLN A C 1
ATOM 774 O O . GLN A 1 102 ? 8.462 -18.295 -11.760 1.00 87.69 102 GLN A O 1
ATOM 779 N N . LYS A 1 103 ? 8.298 -20.207 -12.906 1.00 88.44 103 LYS A N 1
ATOM 780 C CA . LYS A 1 103 ? 9.656 -20.671 -12.592 1.00 88.44 103 LYS A CA 1
ATOM 781 C C . LYS A 1 103 ? 10.748 -19.724 -13.098 1.00 88.44 103 LYS A C 1
ATOM 783 O O . LYS A 1 103 ? 11.778 -19.641 -12.439 1.00 88.44 103 LYS A O 1
ATOM 788 N N . LYS A 1 104 ? 10.529 -19.028 -14.222 1.00 88.62 104 LYS A N 1
ATOM 789 C CA . LYS A 1 104 ? 11.544 -18.164 -14.851 1.00 88.62 104 LYS A CA 1
ATOM 790 C C . LYS A 1 104 ? 11.842 -16.906 -14.031 1.00 88.62 104 LYS A C 1
ATOM 792 O O . LYS A 1 104 ? 12.992 -16.536 -13.894 1.00 88.62 104 LYS A O 1
ATOM 797 N N . VAL A 1 105 ? 10.825 -16.321 -13.401 1.00 94.00 105 VAL A N 1
ATOM 798 C CA . VAL A 1 105 ? 10.956 -15.093 -12.589 1.00 94.00 105 VAL A CA 1
ATOM 799 C C . VAL A 1 105 ? 11.287 -15.363 -11.119 1.00 94.00 105 VAL A C 1
ATOM 801 O O . VAL A 1 105 ? 11.466 -14.434 -10.339 1.00 94.00 105 VAL A O 1
ATOM 804 N N . LYS A 1 106 ? 11.353 -16.630 -10.691 1.00 94.62 106 LYS A N 1
ATOM 805 C CA . LYS A 1 106 ? 11.484 -16.981 -9.268 1.00 94.62 106 LYS A CA 1
ATOM 806 C C . LYS A 1 106 ? 12.771 -16.432 -8.632 1.00 94.62 106 LYS A C 1
ATOM 808 O O . LYS A 1 106 ? 12.748 -16.077 -7.454 1.00 94.62 106 LYS A O 1
ATOM 813 N N . GLY A 1 107 ? 13.871 -16.386 -9.390 1.00 95.56 107 GLY A N 1
ATOM 814 C CA . GLY A 1 107 ? 15.142 -15.788 -8.960 1.00 95.56 107 GLY A CA 1
ATOM 815 C C . GLY A 1 107 ? 14.980 -14.295 -8.687 1.00 95.56 107 GLY A C 1
ATOM 816 O O . GLY A 1 107 ? 15.111 -13.859 -7.543 1.00 95.56 107 GLY A O 1
ATOM 817 N N . ALA A 1 108 ? 14.571 -13.557 -9.715 1.00 96.69 108 ALA A N 1
ATOM 818 C CA . ALA A 1 108 ? 14.245 -12.139 -9.681 1.00 96.69 108 ALA A CA 1
ATOM 819 C C . ALA A 1 108 ? 13.291 -11.746 -8.540 1.00 96.69 108 ALA A C 1
ATOM 821 O O . ALA A 1 108 ? 13.594 -10.840 -7.766 1.00 96.69 108 ALA A O 1
ATOM 822 N N . ILE A 1 109 ? 12.184 -12.473 -8.351 1.00 97.38 109 ILE A N 1
ATOM 823 C CA . ILE A 1 109 ? 11.230 -12.217 -7.257 1.00 97.38 109 ILE A CA 1
ATOM 824 C C . ILE A 1 109 ? 11.912 -12.350 -5.893 1.00 97.38 109 ILE A C 1
ATOM 826 O O . ILE A 1 109 ? 11.724 -11.504 -5.021 1.00 97.38 109 ILE A O 1
ATOM 830 N N . LYS A 1 110 ? 12.734 -13.389 -5.697 1.00 97.44 110 LYS A N 1
ATOM 831 C CA . LYS A 1 110 ? 13.471 -13.579 -4.441 1.00 97.44 110 LYS A CA 1
ATOM 832 C C . LYS A 1 110 ? 14.480 -12.452 -4.208 1.00 97.44 110 LYS A C 1
ATOM 834 O O . LYS A 1 110 ? 14.644 -12.009 -3.074 1.00 97.44 110 LYS A O 1
ATOM 839 N N . ILE A 1 111 ? 15.144 -11.987 -5.266 1.00 97.81 111 ILE A N 1
ATOM 840 C CA . ILE A 1 111 ? 16.067 -10.849 -5.218 1.00 97.81 111 ILE A CA 1
ATOM 841 C C . ILE A 1 111 ? 15.330 -9.584 -4.753 1.00 97.81 111 ILE A C 1
ATOM 843 O O . ILE A 1 111 ? 15.779 -8.956 -3.792 1.00 97.81 111 ILE A O 1
ATOM 847 N N . LEU A 1 112 ? 14.183 -9.266 -5.365 1.00 98.00 112 LEU A N 1
ATOM 848 C CA . LEU A 1 112 ? 13.337 -8.115 -5.021 1.00 98.00 112 LEU A CA 1
ATOM 849 C C . LEU A 1 112 ? 12.851 -8.175 -3.565 1.00 98.00 112 LEU A C 1
ATOM 851 O O . LEU A 1 112 ? 13.066 -7.237 -2.796 1.00 98.00 112 LEU A O 1
ATOM 855 N N . GLN A 1 113 ? 12.275 -9.310 -3.156 1.00 96.12 113 GLN A N 1
ATOM 856 C CA . GLN A 1 113 ? 11.724 -9.499 -1.810 1.00 96.12 113 GLN A CA 1
ATOM 857 C C . GLN A 1 113 ? 12.788 -9.380 -0.714 1.00 96.12 113 GLN A C 1
ATOM 859 O O . GLN A 1 113 ? 12.536 -8.760 0.318 1.00 96.12 113 GLN A O 1
ATOM 864 N N . ASN A 1 114 ? 13.994 -9.910 -0.945 1.00 97.44 114 ASN A N 1
ATOM 865 C CA . ASN A 1 114 ? 15.107 -9.799 0.004 1.00 97.44 114 ASN A CA 1
ATOM 866 C C . ASN A 1 114 ? 15.561 -8.347 0.246 1.00 97.44 114 ASN A C 1
ATOM 868 O O . ASN A 1 114 ? 16.220 -8.086 1.249 1.00 97.44 114 ASN A O 1
ATOM 872 N N . HIS A 1 115 ? 15.215 -7.419 -0.650 1.00 96.81 115 HIS A N 1
ATOM 873 C CA . HIS A 1 115 ? 15.548 -5.996 -0.551 1.00 96.81 115 HIS A CA 1
ATOM 874 C C . HIS A 1 115 ? 14.318 -5.118 -0.282 1.00 96.81 115 HIS A C 1
ATOM 876 O O . HIS A 1 115 ? 14.389 -3.898 -0.401 1.00 96.81 115 HIS A O 1
ATOM 882 N N . GLY A 1 116 ? 13.188 -5.723 0.098 1.00 95.62 116 GLY A N 1
ATOM 883 C CA . GLY A 1 116 ? 11.975 -4.994 0.465 1.00 95.62 116 GLY A CA 1
ATOM 884 C C . GLY A 1 116 ? 11.190 -4.412 -0.713 1.00 95.62 116 GLY A C 1
ATOM 885 O O . GLY A 1 116 ? 10.321 -3.576 -0.481 1.00 95.62 116 GLY A O 1
ATOM 886 N N . ILE A 1 117 ? 11.451 -4.847 -1.952 1.00 97.25 117 ILE A N 1
ATOM 887 C CA . ILE A 1 117 ? 10.649 -4.457 -3.119 1.00 97.25 117 ILE A CA 1
ATOM 888 C C . ILE A 1 117 ? 9.499 -5.463 -3.302 1.00 97.25 117 ILE A C 1
ATOM 890 O O . ILE A 1 117 ? 9.764 -6.651 -3.526 1.00 97.25 117 ILE A O 1
ATOM 894 N N . PRO A 1 118 ? 8.223 -5.040 -3.202 1.00 96.69 118 PRO A N 1
ATOM 895 C CA . PRO A 1 118 ? 7.089 -5.946 -3.341 1.00 96.69 118 PRO A CA 1
ATOM 896 C C . PRO A 1 118 ? 6.935 -6.426 -4.786 1.00 96.69 118 PRO A C 1
ATOM 898 O O . PRO A 1 118 ? 7.004 -5.624 -5.722 1.00 96.69 118 PRO A O 1
ATOM 901 N N . ASN A 1 119 ? 6.649 -7.719 -4.952 1.00 97.50 119 ASN A N 1
ATOM 902 C CA . ASN A 1 119 ? 6.266 -8.310 -6.231 1.00 97.50 119 ASN A CA 1
ATOM 903 C C . ASN A 1 119 ? 4.901 -8.992 -6.134 1.00 97.50 119 ASN A C 1
ATOM 905 O O . ASN A 1 119 ? 4.686 -9.800 -5.228 1.00 97.50 119 ASN A O 1
ATOM 909 N N . TYR A 1 120 ? 4.046 -8.751 -7.123 1.00 96.56 120 TYR A N 1
ATOM 910 C CA . TYR A 1 120 ? 2.723 -9.357 -7.254 1.00 96.56 120 TYR A CA 1
ATOM 911 C C . TYR A 1 120 ? 2.660 -10.289 -8.464 1.00 96.56 120 TYR A C 1
ATOM 913 O O . TYR A 1 120 ? 3.389 -10.111 -9.439 1.00 96.56 120 TYR A O 1
ATOM 921 N N . ALA A 1 121 ? 1.821 -11.320 -8.376 1.00 92.38 121 ALA A N 1
ATOM 922 C CA . ALA A 1 121 ? 1.680 -12.310 -9.442 1.00 92.38 121 ALA A CA 1
ATOM 923 C C . ALA A 1 121 ? 0.879 -11.775 -10.636 1.00 92.38 121 ALA A C 1
ATOM 925 O O . ALA A 1 121 ? 1.163 -12.175 -11.761 1.00 92.38 121 ALA A O 1
ATOM 926 N N . ASP A 1 122 ? -0.050 -10.852 -10.376 1.00 93.94 122 ASP A N 1
ATOM 927 C CA . ASP A 1 122 ? -0.968 -10.287 -11.357 1.00 93.94 122 ASP A CA 1
ATOM 928 C C . ASP A 1 122 ? -0.990 -8.747 -11.246 1.00 93.94 122 ASP A C 1
ATOM 930 O O . ASP A 1 122 ? -0.868 -8.209 -10.133 1.00 93.94 122 ASP A O 1
ATOM 934 N N . PRO A 1 123 ? -1.127 -8.004 -1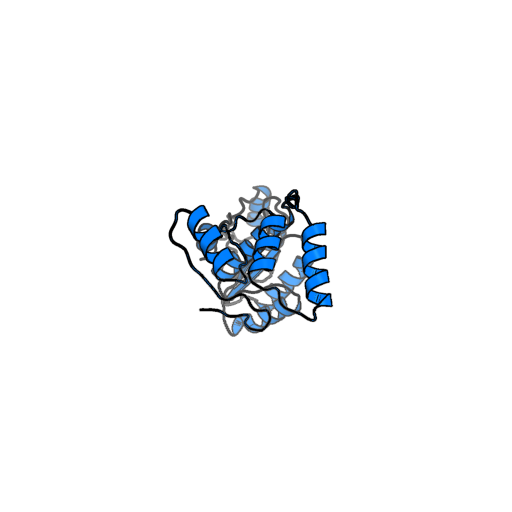2.362 1.00 93.94 123 PRO A N 1
ATOM 935 C CA . PRO A 1 123 ? -1.103 -6.545 -12.340 1.00 93.94 123 PRO A CA 1
ATOM 936 C C . PRO A 1 123 ? -2.239 -5.935 -11.513 1.00 93.94 123 PRO A C 1
ATOM 938 O O . PRO A 1 123 ? -2.032 -4.927 -10.844 1.00 93.94 123 PRO A O 1
ATOM 941 N N . GLU A 1 124 ? -3.416 -6.558 -11.507 1.00 94.88 124 GLU A N 1
ATOM 942 C CA . GLU A 1 124 ? -4.589 -6.149 -10.731 1.00 94.88 124 GLU A CA 1
ATOM 943 C C . GLU A 1 124 ? -4.281 -6.109 -9.228 1.00 94.88 124 GLU A C 1
ATOM 945 O O . GLU A 1 124 ? -4.681 -5.178 -8.528 1.00 94.88 124 GLU A O 1
ATOM 950 N N . ASP A 1 125 ? -3.528 -7.094 -8.729 1.00 95.25 125 ASP A N 1
ATOM 951 C CA . ASP A 1 125 ? -3.106 -7.141 -7.331 1.00 95.25 125 ASP A CA 1
ATOM 952 C C . ASP A 1 125 ? -2.111 -6.027 -7.006 1.00 95.25 125 ASP A C 1
ATOM 954 O O . ASP A 1 125 ? -2.224 -5.393 -5.953 1.00 95.25 125 ASP A O 1
ATOM 958 N N . ALA A 1 126 ? -1.175 -5.746 -7.919 1.00 96.25 126 ALA A N 1
ATOM 959 C CA . ALA A 1 126 ? -0.245 -4.633 -7.760 1.00 96.25 126 ALA A CA 1
ATOM 960 C C . ALA A 1 126 ? -0.991 -3.292 -7.687 1.00 96.25 126 ALA A C 1
ATOM 962 O O . ALA A 1 126 ? -0.737 -2.504 -6.777 1.00 96.25 126 ALA A O 1
ATOM 963 N N . VAL A 1 127 ? -1.947 -3.064 -8.592 1.00 96.06 127 VAL A N 1
ATOM 964 C CA . VAL A 1 127 ? -2.784 -1.855 -8.631 1.00 96.06 127 VAL A CA 1
ATOM 965 C C . VAL A 1 127 ? -3.626 -1.729 -7.359 1.00 96.06 127 VAL A C 1
ATOM 967 O O . VAL A 1 127 ? -3.629 -0.673 -6.727 1.00 96.06 127 VAL A O 1
ATOM 970 N N . ARG A 1 128 ? -4.272 -2.813 -6.911 1.00 95.62 128 ARG A N 1
ATOM 971 C CA . ARG A 1 128 ? -5.072 -2.831 -5.677 1.00 95.62 128 ARG A CA 1
ATOM 972 C C . ARG A 1 128 ? -4.247 -2.466 -4.443 1.00 95.62 128 ARG A C 1
ATOM 974 O O . ARG A 1 128 ? -4.714 -1.720 -3.581 1.00 95.62 128 ARG A O 1
ATOM 981 N N . VAL A 1 129 ? -3.024 -2.988 -4.328 1.00 95.88 129 VAL A N 1
ATOM 982 C CA . VAL A 1 129 ? -2.146 -2.622 -3.207 1.00 95.88 129 VAL A CA 1
ATOM 983 C C . VAL A 1 129 ? -1.674 -1.178 -3.329 1.00 95.88 129 VAL A C 1
ATOM 985 O O . VAL A 1 129 ? -1.641 -0.471 -2.322 1.00 95.88 129 VAL A O 1
ATOM 988 N N . PHE A 1 130 ? -1.377 -0.713 -4.541 1.00 95.31 130 PHE A N 1
ATOM 989 C CA . PHE A 1 130 ? -1.020 0.682 -4.779 1.00 95.31 130 PHE A CA 1
ATOM 990 C C . PHE A 1 130 ? -2.141 1.632 -4.314 1.00 95.31 130 PHE A C 1
ATOM 992 O O . PHE A 1 130 ? -1.878 2.589 -3.584 1.00 95.31 130 PHE A O 1
ATOM 999 N N . GLU A 1 131 ? -3.402 1.322 -4.627 1.00 95.06 131 GLU A N 1
ATOM 1000 C CA . GLU A 1 131 ? -4.564 2.092 -4.165 1.00 95.06 131 GLU A CA 1
ATOM 1001 C C . GLU A 1 131 ? -4.677 2.076 -2.633 1.00 95.06 131 GLU A C 1
ATOM 1003 O O . GLU A 1 131 ? -4.891 3.114 -2.003 1.00 95.06 131 GLU A O 1
ATOM 1008 N N . ALA A 1 132 ? -4.491 0.915 -1.998 1.00 95.88 132 ALA A N 1
ATOM 1009 C CA . ALA A 1 132 ? -4.518 0.809 -0.542 1.00 95.88 132 ALA A CA 1
ATOM 1010 C C . ALA A 1 132 ? -3.422 1.664 0.122 1.00 95.88 132 ALA A C 1
ATOM 1012 O O . ALA A 1 132 ? -3.690 2.338 1.121 1.00 95.88 132 ALA A O 1
ATOM 1013 N N . MET A 1 133 ? -2.213 1.684 -0.450 1.00 95.00 133 MET A N 1
ATOM 1014 C CA . MET A 1 133 ? -1.110 2.537 0.007 1.00 95.00 133 MET A CA 1
ATOM 1015 C C . MET A 1 133 ? -1.451 4.022 -0.145 1.00 95.00 133 MET A C 1
ATOM 1017 O O . MET A 1 133 ? -1.246 4.790 0.797 1.00 95.00 133 MET A O 1
ATOM 1021 N N . PHE A 1 134 ? -2.033 4.418 -1.281 1.00 92.94 134 PHE A N 1
ATOM 1022 C CA . PHE A 1 134 ? -2.505 5.783 -1.511 1.00 92.94 134 PHE A CA 1
ATOM 1023 C C . PHE A 1 134 ? -3.564 6.197 -0.478 1.00 92.94 134 PHE A C 1
ATOM 1025 O O . PHE A 1 134 ? -3.399 7.197 0.222 1.00 92.94 134 PHE A O 1
ATOM 1032 N N . ARG A 1 135 ? -4.610 5.382 -0.291 1.00 94.50 135 ARG A N 1
ATOM 1033 C CA . ARG A 1 135 ? -5.685 5.636 0.684 1.00 94.50 135 ARG A CA 1
ATOM 1034 C C . ARG A 1 135 ? -5.164 5.732 2.113 1.00 94.50 135 ARG A C 1
ATOM 1036 O O . ARG A 1 135 ? -5.658 6.547 2.892 1.00 94.50 135 ARG A O 1
ATOM 1043 N N . TYR A 1 136 ? -4.181 4.907 2.464 1.00 95.56 136 TYR A N 1
ATOM 1044 C CA . TYR A 1 136 ? -3.527 4.971 3.765 1.00 95.56 136 TYR A CA 1
ATOM 1045 C C . TYR A 1 136 ? -2.719 6.265 3.933 1.00 95.56 136 TYR A C 1
ATOM 1047 O O . TYR A 1 136 ? -2.814 6.912 4.975 1.00 95.56 136 TYR A O 1
ATOM 1055 N N . GLY A 1 137 ? -1.993 6.688 2.895 1.00 92.88 137 GLY A N 1
ATOM 1056 C CA . GLY A 1 137 ? -1.303 7.977 2.866 1.00 92.88 137 GLY A CA 1
ATOM 1057 C C . GLY A 1 137 ? -2.260 9.155 3.056 1.00 92.88 137 GLY A C 1
ATOM 1058 O O . GLY A 1 137 ? -2.004 10.029 3.883 1.00 92.88 137 GLY A O 1
ATOM 1059 N N . GLU A 1 138 ? -3.401 9.145 2.367 1.00 92.75 138 GLU A N 1
ATOM 1060 C CA . GLU A 1 138 ? -4.449 10.156 2.536 1.00 92.75 138 GLU A CA 1
ATOM 1061 C C . GLU A 1 138 ? -5.059 10.125 3.938 1.00 92.75 138 GLU A C 1
ATOM 1063 O O . GLU A 1 138 ? -5.286 11.172 4.540 1.00 92.75 138 GLU A O 1
ATOM 1068 N N . TRP A 1 139 ? -5.280 8.935 4.505 1.00 94.31 139 TRP A N 1
ATOM 1069 C CA . TRP A 1 139 ? -5.754 8.791 5.879 1.00 94.31 139 TRP A CA 1
ATOM 1070 C C . TRP A 1 139 ? -4.775 9.384 6.901 1.00 94.31 139 TRP A C 1
ATOM 1072 O O . TRP A 1 139 ? -5.213 10.101 7.797 1.00 94.31 139 TRP A O 1
ATOM 1082 N N . LEU A 1 140 ? -3.465 9.161 6.744 1.00 94.50 140 LEU A N 1
ATOM 1083 C CA . LEU A 1 140 ? -2.438 9.726 7.629 1.00 94.50 140 LEU A CA 1
ATOM 1084 C C . LEU A 1 140 ? -2.398 11.260 7.606 1.00 94.50 140 LEU A C 1
ATOM 1086 O O . LEU A 1 140 ? -2.040 11.876 8.610 1.00 94.50 140 LEU A O 1
ATOM 1090 N N . LYS A 1 141 ? -2.762 11.878 6.477 1.00 93.81 141 LYS A N 1
ATOM 1091 C CA . LYS A 1 141 ? -2.851 13.340 6.335 1.00 93.81 141 LYS A CA 1
ATOM 1092 C C . LYS A 1 141 ? -4.128 13.920 6.945 1.00 93.81 141 LYS A C 1
ATOM 1094 O O . LYS A 1 141 ? -4.210 15.138 7.112 1.00 93.81 141 LYS A O 1
ATOM 1099 N N . ARG A 1 142 ? -5.131 13.094 7.275 1.00 92.19 142 ARG A N 1
ATOM 1100 C CA . ARG A 1 142 ? -6.381 13.590 7.862 1.00 92.19 142 ARG A CA 1
ATOM 1101 C C . ARG A 1 142 ? -6.093 14.213 9.229 1.00 92.19 142 ARG A C 1
ATOM 1103 O O . ARG A 1 142 ? -5.434 13.584 10.062 1.00 92.19 142 ARG A O 1
ATOM 1110 N N . PRO A 1 143 ? -6.600 15.427 9.500 1.00 89.31 143 PRO A N 1
ATOM 1111 C CA . PRO A 1 143 ? -6.485 16.009 10.825 1.00 89.31 143 PRO A CA 1
ATOM 1112 C C . PRO A 1 143 ? -7.178 15.093 11.834 1.00 89.31 143 PRO A C 1
ATOM 1114 O O . PRO A 1 143 ? -8.253 14.553 11.568 1.00 89.31 143 PRO A O 1
ATOM 1117 N N . LYS A 1 144 ? -6.565 14.916 13.008 1.00 86.94 144 LYS A N 1
ATOM 1118 C CA . LYS A 1 144 ? -7.214 14.202 14.109 1.00 86.94 144 LYS A CA 1
ATOM 1119 C C . LYS A 1 144 ? -8.470 14.976 14.487 1.00 86.94 144 LYS A C 1
ATOM 1121 O O . LYS A 1 144 ? -8.370 16.111 14.952 1.00 86.94 144 LYS A O 1
ATOM 1126 N N . GLU A 1 145 ? -9.635 14.376 14.276 1.00 83.81 145 GLU A N 1
ATOM 1127 C CA . GLU A 1 145 ? -10.881 14.969 14.743 1.00 83.81 145 GLU A CA 1
ATOM 1128 C C . GLU A 1 145 ? -10.817 15.137 16.261 1.00 83.81 145 GLU A C 1
ATOM 1130 O O . GLU A 1 145 ? -10.359 14.251 16.991 1.00 83.81 145 GLU A O 1
ATOM 1135 N N . ALA A 1 146 ? -11.265 16.295 16.744 1.00 84.44 146 ALA A N 1
ATOM 1136 C CA . ALA A 1 146 ? -11.435 16.489 18.170 1.00 84.44 146 ALA A CA 1
ATOM 1137 C C . ALA A 1 146 ? -12.458 15.464 18.669 1.00 84.44 146 ALA A C 1
ATOM 1139 O O . ALA A 1 146 ? -13.585 15.401 18.172 1.00 84.44 146 ALA A O 1
ATOM 1140 N N . VAL A 1 147 ? -12.062 14.657 19.653 1.00 86.88 147 VAL A N 1
ATOM 1141 C CA . VAL A 1 147 ? -12.979 13.720 20.300 1.00 86.88 147 VAL A CA 1
ATOM 1142 C C . VAL A 1 147 ? -14.133 14.532 20.877 1.00 86.88 147 VAL A C 1
ATOM 1144 O O . VAL A 1 147 ? -13.920 15.395 21.730 1.00 86.88 147 VAL A O 1
ATOM 1147 N N . LYS A 1 148 ? -15.353 14.271 20.397 1.00 87.00 148 LYS A N 1
ATOM 1148 C CA . LYS A 1 148 ? -16.553 14.921 20.925 1.00 87.00 148 LYS A CA 1
ATOM 1149 C C . LYS A 1 148 ? -16.670 14.592 22.408 1.00 87.00 148 LYS A C 1
ATOM 1151 O O . LYS A 1 148 ? -16.747 13.424 22.788 1.00 87.00 148 LYS A O 1
ATOM 1156 N N . THR A 1 149 ? -16.671 15.624 23.238 1.00 86.56 149 THR A N 1
ATOM 1157 C CA . THR A 1 149 ? -16.947 15.496 24.663 1.00 86.56 149 THR A CA 1
ATOM 1158 C C . THR A 1 149 ? -18.412 15.807 24.911 1.00 86.56 149 THR A C 1
ATOM 1160 O O . THR A 1 149 ? -19.013 16.656 24.254 1.00 86.56 149 THR A O 1
ATOM 1163 N N . PHE A 1 150 ? -18.992 15.095 25.866 1.00 86.75 150 PHE A N 1
ATOM 1164 C CA . PHE A 1 150 ? -20.365 15.303 26.296 1.00 86.75 150 PHE A CA 1
ATOM 1165 C C . PHE A 1 150 ? -20.351 15.650 27.785 1.00 86.75 150 PHE A C 1
ATOM 1167 O O . PHE A 1 150 ? -19.497 15.135 28.518 1.00 86.75 150 PHE A O 1
ATOM 1174 N N . PRO A 1 151 ? -21.257 16.524 28.254 1.00 89.00 151 PRO A N 1
ATOM 1175 C CA . PRO A 1 151 ? -21.435 16.748 29.678 1.00 89.00 151 PRO A CA 1
ATOM 1176 C C . PRO A 1 151 ? -21.995 15.463 30.296 1.00 89.00 151 PRO A C 1
ATOM 1178 O O . PRO A 1 151 ? -23.151 15.112 30.083 1.00 89.00 151 PRO A O 1
ATOM 1181 N N . VAL A 1 152 ? -21.151 14.737 31.025 1.00 93.25 152 VAL A N 1
ATOM 1182 C CA . VAL A 1 152 ? -21.492 13.442 31.628 1.00 93.25 152 VAL A CA 1
ATOM 1183 C C . VAL A 1 152 ? -21.170 13.450 33.115 1.00 93.25 152 VAL A C 1
ATOM 1185 O O . VAL A 1 152 ? -20.227 14.105 33.566 1.00 93.25 152 VAL A O 1
ATOM 1188 N N . SER A 1 153 ? -21.934 12.696 33.897 1.00 93.50 153 SER A N 1
ATOM 1189 C CA . SER A 1 153 ? -21.767 12.624 35.350 1.00 93.50 153 SER A CA 1
ATOM 1190 C C . SER A 1 153 ? -20.787 11.517 35.746 1.00 93.50 153 SER A C 1
ATOM 1192 O O . SER A 1 153 ? -21.188 10.512 36.330 1.00 93.50 153 SER A O 1
ATOM 1194 N N . LYS A 1 154 ? -19.488 11.696 35.454 1.00 94.12 154 LYS A N 1
ATOM 1195 C CA . LYS A 1 154 ? -18.447 10.704 35.809 1.00 94.12 154 LYS A CA 1
ATOM 1196 C C . LYS A 1 154 ? -18.438 10.359 37.297 1.00 94.12 154 LYS A C 1
ATOM 1198 O O . LYS A 1 154 ? -18.439 9.187 37.635 1.00 94.12 154 LYS A O 1
ATOM 1203 N N . SER A 1 155 ? -18.560 11.359 38.171 1.00 95.56 155 SER A N 1
ATOM 1204 C CA . SER A 1 155 ? -18.607 11.155 39.626 1.00 95.56 155 SER A CA 1
ATOM 1205 C C . SER A 1 155 ? -19.745 10.232 40.074 1.00 95.56 155 SER A C 1
ATOM 1207 O O . SER A 1 155 ? -19.574 9.451 41.007 1.00 95.56 155 SER A O 1
ATOM 1209 N N . ARG A 1 156 ? -20.900 10.281 39.395 1.00 93.31 156 ARG A N 1
ATOM 1210 C CA . ARG A 1 156 ? -22.031 9.381 39.658 1.00 93.31 156 ARG A CA 1
ATOM 1211 C C . ARG A 1 156 ? -21.697 7.946 39.262 1.00 93.31 156 ARG A C 1
ATOM 1213 O O . ARG A 1 156 ? -22.031 7.020 39.989 1.00 93.31 156 ARG A O 1
ATOM 1220 N N . VAL A 1 157 ? -21.030 7.768 38.126 1.00 95.38 157 VAL A N 1
ATOM 1221 C CA . VAL A 1 157 ? -20.591 6.451 37.648 1.00 95.38 157 VAL A CA 1
ATOM 1222 C C . VAL A 1 157 ? -19.526 5.886 38.582 1.00 95.38 157 VAL A C 1
ATOM 1224 O O . VAL A 1 157 ? -19.653 4.747 39.015 1.00 95.38 157 VAL A O 1
ATOM 1227 N N . ASP A 1 158 ? -18.537 6.694 38.965 1.00 96.19 158 ASP A N 1
ATOM 1228 C CA . ASP A 1 158 ? -17.494 6.301 39.914 1.00 96.19 158 ASP A CA 1
ATOM 1229 C C . ASP A 1 158 ? -18.101 5.860 41.248 1.00 96.19 158 ASP A C 1
ATOM 1231 O O . ASP A 1 158 ? -17.659 4.877 41.837 1.00 96.19 158 ASP A O 1
ATOM 1235 N N . HIS A 1 159 ? -19.141 6.549 41.723 1.00 95.62 159 HIS A N 1
ATOM 1236 C CA . HIS A 1 159 ? -19.868 6.147 42.922 1.00 95.62 159 HIS A CA 1
ATOM 1237 C C . HIS A 1 159 ? -20.523 4.764 42.762 1.00 95.62 159 HIS A C 1
ATOM 1239 O O . HIS A 1 159 ? -20.247 3.880 43.569 1.00 95.62 159 HIS A O 1
ATOM 1245 N N . ILE A 1 160 ? -21.289 4.543 41.685 1.00 93.38 160 ILE A N 1
ATOM 1246 C CA . ILE A 1 160 ? -21.958 3.259 41.393 1.00 93.38 160 ILE A CA 1
ATOM 1247 C C . ILE A 1 160 ? -20.946 2.103 41.298 1.00 93.38 160 ILE A C 1
ATOM 1249 O O . ILE A 1 160 ? -21.176 1.015 41.837 1.00 93.38 160 ILE A O 1
ATOM 1253 N N . LEU A 1 161 ? -19.819 2.328 40.616 1.00 94.38 161 LEU A N 1
ATOM 1254 C CA . LEU A 1 161 ? -18.766 1.324 40.459 1.00 94.38 161 LEU A CA 1
ATOM 1255 C C . LEU A 1 161 ? -18.089 1.016 41.800 1.00 94.38 161 LEU A C 1
ATOM 1257 O O . LEU A 1 161 ? -17.934 -0.150 42.153 1.00 94.38 161 LEU A O 1
ATOM 1261 N N . ASN A 1 162 ? -17.740 2.043 42.579 1.00 94.44 162 ASN A N 1
ATOM 1262 C CA . ASN A 1 162 ? -17.098 1.864 43.880 1.00 94.44 162 ASN A CA 1
ATOM 1263 C C . ASN A 1 162 ? -18.011 1.172 44.900 1.00 94.44 162 ASN A C 1
ATOM 1265 O O . ASN A 1 162 ? -17.522 0.369 45.692 1.00 94.44 162 ASN A O 1
ATOM 1269 N N . GLU A 1 163 ? -19.315 1.459 44.902 1.00 92.31 163 GLU A N 1
ATOM 1270 C CA . GLU A 1 163 ? -20.276 0.732 45.740 1.00 92.31 163 GLU A CA 1
ATOM 1271 C C . GLU A 1 163 ? -20.374 -0.739 45.337 1.00 92.31 163 GLU A C 1
ATOM 1273 O O . GLU A 1 163 ? -20.274 -1.612 46.195 1.00 92.31 163 GLU A O 1
ATOM 1278 N N . SER A 1 164 ? -20.455 -1.026 44.035 1.00 90.19 164 SER A N 1
ATOM 1279 C CA . SER A 1 164 ? -20.506 -2.407 43.538 1.00 90.19 164 SER A CA 1
ATOM 1280 C C . SER A 1 164 ? -19.253 -3.200 43.926 1.00 90.19 164 SER A C 1
ATOM 1282 O O . SER A 1 164 ? -19.361 -4.329 44.400 1.00 90.19 164 SER A O 1
ATOM 1284 N N . ILE A 1 165 ? -18.073 -2.579 43.827 1.00 92.00 165 ILE A N 1
ATOM 1285 C CA . ILE A 1 165 ? -16.803 -3.181 44.255 1.00 92.00 165 ILE A CA 1
ATOM 1286 C C . ILE A 1 165 ? -16.791 -3.431 45.770 1.00 92.00 165 ILE A C 1
ATOM 1288 O O . ILE A 1 165 ? -16.367 -4.500 46.207 1.00 92.00 165 ILE A O 1
ATOM 1292 N N . LYS A 1 166 ? -17.263 -2.476 46.586 1.00 93.06 166 LYS A N 1
ATOM 1293 C CA . LYS A 1 166 ? -17.347 -2.633 48.052 1.00 93.06 166 LYS A CA 1
ATOM 1294 C C . LYS A 1 166 ? -18.273 -3.772 48.470 1.00 93.06 166 LYS A C 1
ATOM 1296 O O . LYS A 1 166 ? -18.006 -4.429 49.470 1.00 93.06 166 LYS A O 1
ATOM 1301 N N . GLU A 1 167 ? -19.336 -4.006 47.712 1.00 88.81 167 GLU A N 1
ATOM 1302 C CA . GLU A 1 167 ? -20.269 -5.115 47.921 1.00 88.81 167 GLU A CA 1
ATOM 1303 C C . GLU A 1 167 ? -19.743 -6.462 47.388 1.00 88.81 167 GLU A C 1
ATOM 1305 O O . GLU A 1 167 ? -20.395 -7.489 47.565 1.00 88.81 167 GLU A O 1
ATOM 1310 N N . GLY A 1 168 ? -18.555 -6.483 46.771 1.00 88.62 168 GLY A N 1
ATOM 1311 C CA . GLY A 1 168 ? -17.917 -7.696 46.257 1.00 88.62 168 GLY A CA 1
ATOM 1312 C C . GLY A 1 168 ? -18.384 -8.115 44.863 1.00 88.62 168 GLY A C 1
ATOM 1313 O O . GLY A 1 168 ? -18.103 -9.237 44.441 1.00 88.62 168 GLY A O 1
ATOM 1314 N N . TYR A 1 169 ? -19.075 -7.238 44.133 1.00 84.69 169 TYR A N 1
ATOM 1315 C CA . TYR A 1 169 ? -19.542 -7.517 42.779 1.00 84.69 169 TYR A CA 1
ATOM 1316 C C . TYR A 1 169 ? -18.519 -7.061 41.734 1.00 84.69 169 TYR A C 1
ATOM 1318 O O . TYR A 1 169 ? -18.085 -5.909 41.721 1.00 84.69 169 TYR A O 1
ATOM 1326 N N . LEU A 1 170 ? -18.159 -7.974 40.827 1.00 86.00 170 LEU A N 1
ATOM 1327 C CA . LEU A 1 170 ? -17.320 -7.693 39.652 1.00 86.00 170 LEU A CA 1
ATOM 1328 C C . LEU A 1 170 ? -18.143 -7.403 38.388 1.00 86.00 170 LEU A C 1
ATOM 1330 O O . LEU A 1 170 ? -17.586 -7.072 37.344 1.00 86.00 170 LEU A O 1
ATOM 1334 N N . GLU A 1 171 ? -19.465 -7.507 38.493 1.00 86.62 171 GLU A N 1
ATOM 1335 C CA . GLU A 1 171 ? -20.415 -7.277 37.412 1.00 86.62 171 GLU A CA 1
ATOM 1336 C C . GLU A 1 171 ? -21.475 -6.262 37.853 1.00 86.62 171 GLU A C 1
ATOM 1338 O O . GLU A 1 171 ? -21.807 -6.157 39.036 1.00 86.62 171 GLU A O 1
ATOM 1343 N N . ILE A 1 172 ? -22.003 -5.493 36.897 1.00 87.69 172 ILE A N 1
ATOM 1344 C CA . ILE A 1 172 ? -23.010 -4.459 37.149 1.00 87.69 172 ILE A CA 1
ATOM 1345 C C . ILE A 1 172 ? -24.381 -4.974 36.706 1.00 87.69 172 ILE A C 1
ATOM 1347 O O . ILE A 1 172 ? -24.597 -5.241 35.525 1.00 87.69 172 ILE A O 1
ATOM 1351 N N . GLY A 1 173 ? -25.305 -5.084 37.664 1.00 84.94 173 GLY A N 1
ATOM 1352 C CA . GLY A 1 173 ? -26.701 -5.460 37.421 1.00 84.94 173 GLY A CA 1
ATOM 1353 C C . GLY A 1 173 ? -27.465 -4.452 36.554 1.00 84.94 173 GLY A C 1
ATOM 1354 O O . GLY A 1 173 ? -27.005 -3.336 36.300 1.00 84.94 173 GLY A O 1
ATOM 1355 N N . GLY A 1 174 ? -28.660 -4.839 36.109 1.00 86.62 174 GLY A N 1
ATOM 1356 C CA . GLY A 1 174 ? -29.435 -4.102 35.108 1.00 86.62 174 GLY A CA 1
ATOM 1357 C C . GLY A 1 174 ? -29.797 -2.685 35.551 1.00 86.62 174 GLY A C 1
ATOM 1358 O O . GLY A 1 174 ? -29.652 -1.739 34.779 1.00 86.62 174 GLY A O 1
ATOM 1359 N N . GLU A 1 175 ? -30.196 -2.518 36.811 1.00 86.69 175 GLU A N 1
ATOM 1360 C CA . GLU A 1 175 ? -30.575 -1.215 37.369 1.00 86.69 175 GLU A CA 1
ATOM 1361 C C . GLU A 1 175 ? -29.387 -0.238 37.385 1.00 86.69 175 GLU A C 1
ATOM 1363 O O . GLU A 1 175 ? -29.441 0.844 36.794 1.00 86.69 175 GLU A O 1
ATOM 1368 N N . ARG A 1 176 ? -28.263 -0.652 37.980 1.00 89.62 176 ARG A N 1
ATOM 1369 C CA . ARG A 1 176 ? -27.023 0.137 38.019 1.00 89.62 176 ARG A CA 1
ATOM 1370 C C . ARG A 1 176 ? -26.481 0.420 36.614 1.00 89.62 176 ARG A C 1
ATOM 1372 O O . ARG A 1 176 ? -26.026 1.533 36.354 1.00 89.62 176 ARG A O 1
ATOM 1379 N N . ALA A 1 177 ? -26.586 -0.530 35.683 1.00 91.75 177 ALA A N 1
ATOM 1380 C CA . ALA A 1 177 ? -26.188 -0.331 34.290 1.00 91.75 177 ALA A CA 1
ATOM 1381 C C . ALA A 1 177 ? -27.039 0.751 33.600 1.00 91.75 177 ALA A C 1
ATOM 1383 O O . ALA A 1 177 ? -26.496 1.628 32.925 1.00 91.75 177 ALA A O 1
ATOM 1384 N N . LEU A 1 178 ? -28.360 0.749 33.815 1.00 92.62 178 LEU A N 1
ATOM 1385 C CA . LEU A 1 178 ? -29.263 1.785 33.303 1.00 92.62 178 LEU A CA 1
ATOM 1386 C C . LEU A 1 178 ? -28.935 3.160 33.897 1.00 92.62 178 LEU A C 1
ATOM 1388 O O . LEU A 1 178 ? -28.940 4.158 33.174 1.00 92.62 178 LEU A O 1
ATOM 1392 N N . GLN A 1 179 ? -28.586 3.230 35.183 1.00 91.75 179 GLN A N 1
ATOM 1393 C CA . GLN A 1 179 ? -28.143 4.478 35.808 1.00 91.7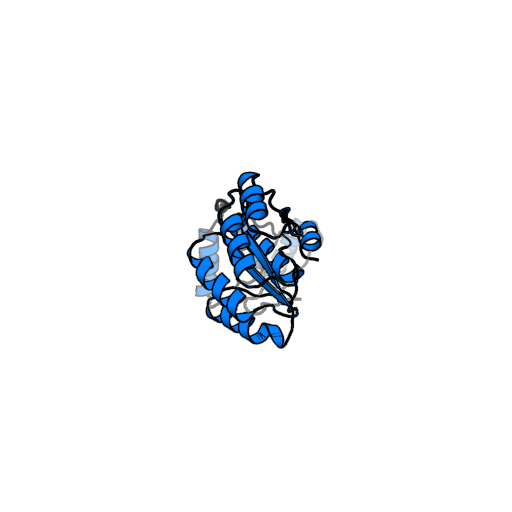5 179 GLN A CA 1
ATOM 1394 C C . GLN A 1 179 ? -26.824 5.002 35.214 1.00 91.75 179 GLN A C 1
ATOM 1396 O O . GLN A 1 179 ? -26.707 6.207 34.976 1.00 91.75 179 GLN A O 1
ATOM 1401 N N . ILE A 1 180 ? -25.854 4.122 34.934 1.00 94.56 180 ILE A N 1
ATOM 1402 C CA . ILE A 1 180 ? -24.598 4.479 34.255 1.00 94.56 180 ILE A CA 1
ATOM 1403 C C . ILE A 1 180 ? -24.890 5.015 32.851 1.00 94.56 180 ILE A C 1
ATOM 1405 O O . ILE A 1 180 ? -24.404 6.085 32.492 1.00 94.56 180 ILE A O 1
ATOM 1409 N N . MET A 1 181 ? -25.730 4.328 32.073 1.00 94.38 181 MET A N 1
ATOM 1410 C CA . MET A 1 181 ? -26.122 4.779 30.734 1.00 94.38 181 MET A CA 1
ATOM 1411 C C . MET A 1 181 ? -26.776 6.169 30.768 1.00 94.38 181 MET A C 1
ATOM 1413 O O . MET A 1 181 ? -26.348 7.059 30.029 1.00 94.38 181 MET A O 1
ATOM 1417 N N . LYS A 1 182 ? -27.717 6.409 31.696 1.00 92.94 182 LYS A N 1
ATOM 1418 C CA . LYS A 1 182 ? -28.315 7.740 31.919 1.00 92.94 182 LYS A CA 1
ATOM 1419 C C . LYS A 1 182 ? -27.259 8.796 32.269 1.00 92.94 182 LYS A C 1
ATOM 1421 O O . LYS A 1 182 ? -27.321 9.908 31.752 1.00 92.94 182 LYS A O 1
ATOM 1426 N N . ALA A 1 183 ? -26.270 8.462 33.103 1.00 94.38 183 ALA A N 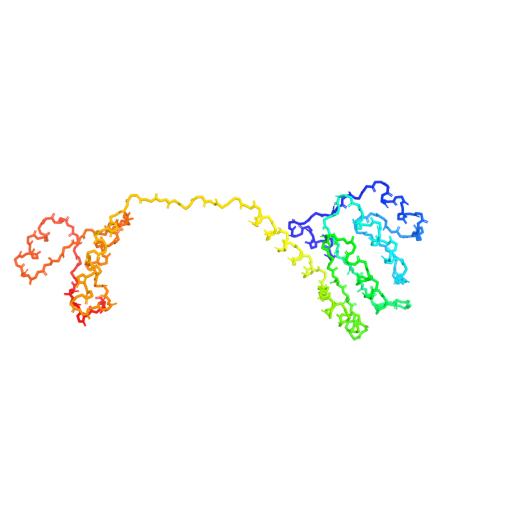1
ATOM 1427 C CA . ALA A 1 183 ? -25.184 9.374 33.485 1.00 94.38 183 ALA A CA 1
ATOM 1428 C C . ALA A 1 183 ? -24.267 9.772 32.310 1.00 94.38 183 ALA A C 1
ATOM 1430 O O . ALA A 1 183 ? -23.629 10.826 32.368 1.00 94.38 183 ALA A O 1
ATOM 1431 N N . TYR A 1 184 ? -24.229 8.959 31.249 1.00 94.38 184 TYR A N 1
ATOM 1432 C CA . TYR A 1 184 ? -23.536 9.240 29.987 1.00 94.38 184 TYR A CA 1
ATOM 1433 C C . TYR A 1 184 ? -24.450 9.815 28.891 1.00 94.38 184 TYR A C 1
ATOM 1435 O O . TYR A 1 184 ? -24.008 9.985 27.756 1.00 94.38 184 TYR A O 1
ATOM 1443 N N . GLY A 1 185 ? -25.709 10.134 29.208 1.00 91.19 185 GLY A N 1
ATOM 1444 C CA . GLY A 1 185 ? -26.667 10.682 28.245 1.00 91.19 185 GLY A CA 1
ATOM 1445 C C . GLY A 1 185 ? -27.178 9.663 27.222 1.00 91.19 185 GLY A C 1
ATOM 1446 O O . GLY A 1 185 ? -27.753 10.057 26.211 1.00 91.19 185 GLY A O 1
ATOM 1447 N N . ILE A 1 186 ? -26.981 8.364 27.468 1.00 93.44 186 ILE A N 1
ATOM 1448 C CA . ILE A 1 186 ? -27.532 7.297 26.633 1.00 93.44 186 ILE A CA 1
ATOM 1449 C C . ILE A 1 186 ? -29.016 7.137 27.003 1.00 93.44 186 ILE A C 1
ATOM 1451 O O . ILE A 1 186 ? -29.322 6.882 28.175 1.00 93.44 186 ILE A O 1
ATOM 1455 N N . PRO A 1 187 ? -29.951 7.287 26.045 1.00 91.19 187 PRO A N 1
ATOM 1456 C CA . PRO A 1 187 ? -31.370 7.081 26.300 1.00 91.19 187 PRO A CA 1
ATOM 1457 C C . PRO A 1 187 ? -31.635 5.666 26.812 1.00 91.19 187 PRO A C 1
ATOM 1459 O O . PRO A 1 187 ? -31.119 4.685 26.281 1.00 91.19 187 PRO A O 1
ATOM 1462 N N . THR A 1 188 ? -32.457 5.561 27.847 1.00 91.06 188 THR A N 1
ATOM 1463 C CA . THR A 1 188 ? -32.854 4.287 28.455 1.00 91.06 188 THR A CA 1
ATOM 1464 C C . THR A 1 188 ? -34.354 4.297 28.692 1.00 91.06 188 THR A C 1
ATOM 1466 O O . THR A 1 188 ? -34.961 5.363 28.801 1.00 91.06 188 THR A O 1
ATOM 1469 N N . VAL A 1 189 ? -34.947 3.109 28.782 1.00 87.88 189 VAL A N 1
ATOM 1470 C CA . VAL A 1 189 ? -36.349 2.974 29.182 1.00 87.88 189 VAL A CA 1
ATOM 1471 C C . VAL A 1 189 ? -36.530 3.404 30.636 1.00 87.88 189 VAL A C 1
ATOM 1473 O O . VAL A 1 189 ? -35.634 3.234 31.476 1.00 87.88 189 VAL A O 1
ATOM 1476 N N . GLU A 1 190 ? -37.691 3.974 30.934 1.00 86.19 190 GLU A N 1
ATOM 1477 C CA . GLU A 1 190 ? -38.090 4.241 32.309 1.00 86.19 190 GLU A CA 1
ATOM 1478 C C . GLU A 1 190 ? -38.170 2.915 33.077 1.00 86.19 190 GLU A C 1
ATOM 1480 O O . GLU A 1 190 ? -38.636 1.904 32.556 1.00 86.19 190 GLU A O 1
ATOM 1485 N N . ASN A 1 191 ? -37.581 2.882 34.270 1.00 88.06 191 ASN A N 1
ATOM 1486 C CA . ASN A 1 191 ? -37.406 1.661 35.045 1.00 88.06 191 ASN A CA 1
ATOM 1487 C C . ASN A 1 191 ? -37.361 1.992 36.534 1.00 88.06 191 ASN A C 1
ATOM 1489 O O . ASN A 1 191 ? -36.845 3.045 36.915 1.00 88.06 191 ASN A O 1
ATOM 1493 N N . TYR A 1 192 ? -37.873 1.065 37.340 1.00 88.50 192 TYR A N 1
ATOM 1494 C CA . TYR A 1 192 ? -37.956 1.179 38.791 1.00 88.50 192 TYR A CA 1
ATOM 1495 C C . TYR A 1 192 ? -37.541 -0.147 39.417 1.00 88.50 192 TYR A C 1
ATOM 1497 O O . TYR A 1 192 ? -37.964 -1.212 38.963 1.00 88.50 192 TYR A O 1
ATOM 1505 N N . LEU A 1 193 ? -36.723 -0.075 40.466 1.00 88.62 193 LEU A N 1
ATOM 1506 C CA . LEU A 1 193 ? -36.464 -1.211 41.338 1.00 88.62 193 LEU A CA 1
ATOM 1507 C C . LEU A 1 193 ? -37.538 -1.226 42.423 1.00 88.62 193 LEU A C 1
ATOM 1509 O O . LEU A 1 193 ? -37.647 -0.275 43.192 1.00 88.62 193 LEU A O 1
ATOM 1513 N N . VAL A 1 194 ? -38.291 -2.317 42.484 1.00 91.19 194 VAL A N 1
ATOM 1514 C CA . VAL A 1 194 ? -39.299 -2.571 43.517 1.00 91.19 194 VAL A CA 1
ATOM 1515 C C . VAL A 1 194 ? -38.904 -3.822 44.292 1.00 91.19 194 VAL A C 1
ATOM 1517 O O . VAL A 1 194 ? -38.382 -4.780 43.715 1.00 91.19 194 VAL A O 1
ATOM 1520 N N . ARG A 1 195 ? -39.095 -3.798 45.609 1.00 90.94 195 ARG A N 1
ATOM 1521 C CA . ARG A 1 195 ? -38.753 -4.891 46.532 1.00 90.94 195 ARG A CA 1
ATOM 1522 C C . ARG A 1 195 ? -39.991 -5.556 47.113 1.00 90.94 195 ARG A C 1
ATOM 1524 O O . ARG A 1 195 ? -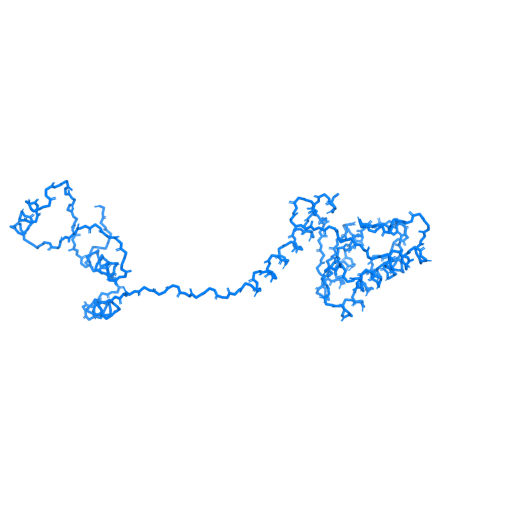39.931 -6.729 47.463 1.00 90.94 195 ARG A O 1
ATOM 1531 N N . GLU A 1 196 ? -41.098 -4.824 47.165 1.00 92.94 196 GLU A N 1
ATOM 1532 C CA . GLU A 1 196 ? -42.347 -5.266 47.771 1.00 92.94 196 GLU A CA 1
ATOM 1533 C C . GLU A 1 196 ? -43.524 -5.151 46.796 1.00 92.94 196 GLU A C 1
ATOM 1535 O O . GLU A 1 196 ? -43.528 -4.331 45.876 1.00 92.94 196 GLU A O 1
ATOM 1540 N N . LEU A 1 197 ? -44.562 -5.964 47.018 1.00 92.06 197 LEU A N 1
ATOM 1541 C CA . LEU A 1 197 ? -45.743 -5.993 46.147 1.00 92.06 197 LEU A CA 1
ATOM 1542 C C . LEU A 1 197 ? -46.435 -4.626 46.052 1.00 92.06 197 LEU A C 1
ATOM 1544 O O . LEU A 1 197 ? -46.877 -4.244 44.974 1.00 92.06 197 LEU A O 1
ATOM 1548 N N . HIS A 1 198 ? -46.532 -3.895 47.163 1.00 93.75 198 HIS A N 1
ATOM 1549 C CA . HIS A 1 198 ? -47.198 -2.593 47.179 1.00 93.75 198 HIS A CA 1
ATOM 1550 C C . HIS A 1 198 ? -46.452 -1.560 46.317 1.00 93.75 198 HIS A C 1
ATOM 1552 O O . HIS A 1 198 ? -47.083 -0.896 45.506 1.00 93.75 198 HIS A O 1
ATOM 1558 N N . GLU A 1 199 ? -45.114 -1.518 46.380 1.00 92.62 199 GLU A N 1
ATOM 1559 C CA . GLU A 1 199 ? -44.290 -0.642 45.529 1.00 92.62 199 GLU A CA 1
ATOM 1560 C C . GLU A 1 199 ? -44.487 -0.951 44.038 1.00 92.62 199 GLU A C 1
ATOM 1562 O O . GLU A 1 199 ? -44.550 -0.051 43.202 1.00 92.62 199 GLU A O 1
ATOM 1567 N N . ALA A 1 200 ? -44.599 -2.239 43.696 1.00 90.44 200 ALA A N 1
ATOM 1568 C CA . ALA A 1 200 ? -44.838 -2.671 42.325 1.00 90.44 200 ALA A CA 1
ATOM 1569 C C . ALA A 1 200 ? -46.203 -2.208 41.797 1.00 90.44 200 ALA A C 1
ATOM 1571 O O . ALA A 1 200 ? -46.299 -1.823 40.631 1.00 90.44 200 ALA A O 1
ATOM 1572 N N . LEU A 1 201 ? -47.240 -2.239 42.642 1.00 91.25 201 LEU A N 1
ATOM 1573 C CA . LEU A 1 201 ? -48.579 -1.764 42.294 1.00 91.25 201 LEU A CA 1
ATOM 1574 C C . LEU A 1 201 ? -48.591 -0.244 42.093 1.00 91.25 201 LEU A C 1
ATOM 1576 O O . LEU A 1 201 ? -49.084 0.213 41.065 1.00 91.25 201 LEU A O 1
ATOM 1580 N N . ASP A 1 202 ? -47.963 0.516 42.992 1.00 91.38 202 ASP A N 1
ATOM 1581 C CA . ASP A 1 202 ? -47.878 1.979 42.891 1.00 91.38 202 ASP A CA 1
ATOM 1582 C C . ASP A 1 202 ? -47.160 2.420 41.601 1.00 91.38 202 ASP A C 1
ATOM 1584 O O . ASP A 1 202 ? -47.630 3.290 40.861 1.00 91.38 202 ASP A O 1
ATOM 1588 N N . VAL A 1 203 ? -46.028 1.779 41.279 1.00 90.62 203 VAL A N 1
ATOM 1589 C CA . VAL A 1 203 ? -45.288 2.038 40.034 1.00 90.62 203 VAL A CA 1
ATOM 1590 C C . VAL A 1 203 ? -46.129 1.663 38.813 1.00 90.62 203 VAL A C 1
ATOM 1592 O O . VAL A 1 203 ? -46.174 2.424 37.842 1.00 90.62 203 VAL A O 1
ATOM 1595 N N . ALA A 1 204 ? -46.813 0.518 38.852 1.00 89.06 204 ALA A N 1
ATOM 1596 C CA . ALA A 1 204 ? -47.645 0.058 37.747 1.00 89.06 204 ALA A CA 1
ATOM 1597 C C . ALA A 1 204 ? -48.806 1.017 37.449 1.00 89.06 204 ALA A C 1
ATOM 1599 O O . ALA A 1 204 ? -49.080 1.297 36.280 1.00 89.06 204 ALA A O 1
ATOM 1600 N N . GLU A 1 205 ? -49.447 1.556 38.488 1.00 88.94 205 GLU A N 1
ATOM 1601 C CA . GLU A 1 205 ? -50.501 2.560 38.345 1.00 88.94 205 GLU A CA 1
ATOM 1602 C C . GLU A 1 205 ? -49.974 3.856 37.718 1.00 88.94 205 GLU A C 1
ATOM 1604 O O . GLU A 1 205 ? -50.659 4.440 36.879 1.00 88.94 205 GLU A O 1
ATOM 1609 N N . SER A 1 206 ? -48.745 4.270 38.051 1.00 86.50 206 SER A N 1
ATOM 1610 C CA . SER A 1 206 ? -48.144 5.514 37.547 1.00 86.50 206 SER A CA 1
ATOM 1611 C C . SER A 1 206 ? -47.715 5.477 36.073 1.00 86.50 206 SER A C 1
ATOM 1613 O O . SER A 1 206 ? -47.697 6.510 35.406 1.00 86.50 206 SER A O 1
ATOM 1615 N N . LEU A 1 207 ? -47.363 4.299 35.546 1.00 83.88 207 LEU A N 1
ATOM 1616 C CA . LEU A 1 207 ? -46.714 4.171 34.236 1.00 83.88 207 LEU A CA 1
ATOM 1617 C C . LEU A 1 207 ? -47.686 4.085 33.052 1.00 83.88 207 LEU A C 1
ATOM 1619 O O . LEU A 1 207 ? -47.236 4.148 31.907 1.00 83.88 207 LEU A O 1
ATOM 1623 N N . HIS A 1 208 ? -48.991 3.927 33.310 1.00 74.69 208 HIS A N 1
ATOM 1624 C CA . HIS A 1 208 ? -50.091 3.955 32.329 1.00 74.69 208 HIS A CA 1
ATOM 1625 C C . HIS A 1 208 ? -49.801 3.253 30.975 1.00 74.69 208 HIS A C 1
ATOM 1627 O O . HIS A 1 208 ? -50.246 3.704 29.918 1.00 74.69 208 HIS A O 1
ATOM 1633 N N . SER A 1 209 ? -49.038 2.155 30.979 1.00 76.94 209 SER A N 1
ATOM 1634 C CA . SER A 1 209 ? -48.537 1.471 29.777 1.00 76.94 209 SER A CA 1
ATOM 1635 C C . SER A 1 209 ? -48.320 -0.025 30.028 1.00 76.94 209 SER A C 1
ATOM 1637 O O . SER A 1 209 ? -48.473 -0.510 31.148 1.00 76.94 209 SER A O 1
ATOM 1639 N N . SER A 1 210 ? -48.011 -0.794 28.978 1.00 84.31 210 SER A N 1
ATOM 1640 C CA . SER A 1 210 ? -47.671 -2.214 29.117 1.00 84.31 210 SER A CA 1
ATOM 1641 C C . SER A 1 210 ? -46.339 -2.382 29.847 1.00 84.31 210 SER A C 1
ATOM 1643 O O . SER A 1 210 ? -45.322 -1.833 29.429 1.00 84.31 210 SER A O 1
ATOM 1645 N N . LEU A 1 211 ? -46.345 -3.178 30.916 1.00 87.88 211 LEU A N 1
ATOM 1646 C CA . LEU A 1 211 ? -45.200 -3.360 31.804 1.00 87.88 211 LEU A CA 1
ATOM 1647 C C . LEU A 1 211 ? -44.509 -4.696 31.541 1.00 87.88 211 LEU A C 1
ATOM 1649 O O . LEU A 1 211 ? -45.157 -5.710 31.286 1.00 87.88 211 LEU A O 1
ATOM 1653 N N . ALA A 1 212 ? -43.186 -4.701 31.677 1.00 88.88 212 ALA A N 1
ATOM 1654 C CA . ALA A 1 212 ? -42.393 -5.915 31.777 1.00 88.88 212 ALA A CA 1
ATOM 1655 C C . ALA A 1 212 ? -41.693 -5.923 33.138 1.00 88.88 212 ALA A C 1
ATOM 1657 O O . ALA A 1 212 ? -40.943 -5.003 33.457 1.00 88.88 212 ALA A O 1
ATOM 1658 N N . MET A 1 213 ? -41.929 -6.966 33.932 1.00 88.38 213 MET A N 1
ATOM 1659 C CA . MET A 1 213 ? -41.251 -7.167 35.208 1.00 88.38 213 MET A CA 1
ATOM 1660 C C . MET A 1 213 ? -40.165 -8.222 35.031 1.00 88.38 213 MET A C 1
ATOM 1662 O O . MET A 1 213 ? -40.423 -9.307 34.512 1.00 88.38 213 MET A O 1
ATOM 1666 N N . LYS A 1 214 ? -38.946 -7.901 35.461 1.00 87.81 214 LYS A N 1
ATOM 1667 C CA . LYS A 1 214 ? -37.821 -8.837 35.492 1.00 87.81 214 LYS A CA 1
ATOM 1668 C C . LYS A 1 214 ? -37.227 -8.847 36.890 1.00 87.81 214 LYS A C 1
ATOM 1670 O O . LYS A 1 214 ? -37.198 -7.818 37.557 1.00 87.81 214 LYS A O 1
ATOM 1675 N N . ILE A 1 215 ? -36.754 -10.012 37.323 1.00 86.88 215 ILE A N 1
ATOM 1676 C CA . ILE A 1 215 ? -36.057 -10.146 38.604 1.00 86.88 215 ILE A CA 1
ATOM 1677 C C . ILE A 1 215 ? -34.818 -9.241 38.620 1.00 86.88 215 ILE A C 1
ATOM 1679 O O . ILE A 1 215 ? -34.139 -9.133 37.611 1.00 86.88 215 ILE A O 1
ATOM 1683 N N . GLU A 1 216 ? -34.477 -8.602 39.735 1.00 84.94 216 GLU A N 1
ATOM 1684 C CA . GLU A 1 216 ? -33.194 -7.908 39.901 1.00 84.94 216 GLU A CA 1
ATOM 1685 C C . GLU A 1 216 ? -32.472 -8.505 41.101 1.00 84.94 216 GLU A C 1
ATOM 1687 O O . GLU A 1 216 ? -32.909 -8.363 42.238 1.00 84.94 216 GLU A O 1
ATOM 1692 N N . SER A 1 217 ? -31.395 -9.246 40.838 1.00 81.94 217 SER A N 1
ATOM 1693 C CA . SER A 1 217 ? -30.604 -9.883 41.882 1.00 81.94 217 SER A CA 1
ATOM 1694 C C . SER A 1 217 ? -29.134 -9.874 41.487 1.00 81.94 217 SER A C 1
ATOM 1696 O O . SER A 1 217 ? -28.821 -10.282 40.367 1.00 81.94 217 SER A O 1
ATOM 1698 N N . PRO A 1 218 ? -28.226 -9.500 42.400 1.00 73.19 218 PRO A N 1
ATOM 1699 C CA . PRO A 1 218 ? -26.793 -9.639 42.167 1.00 73.19 218 PRO A CA 1
ATOM 1700 C C . PRO A 1 218 ? -26.347 -11.089 41.913 1.00 73.19 218 PRO A C 1
ATOM 1702 O O . PRO A 1 218 ? -25.295 -11.312 41.327 1.00 73.19 218 PRO A O 1
ATOM 1705 N N . ALA A 1 219 ? -27.151 -12.082 42.318 1.00 72.69 219 ALA A N 1
ATOM 1706 C CA . ALA A 1 219 ? -26.891 -13.502 42.071 1.00 72.69 219 ALA A CA 1
ATOM 1707 C C . ALA A 1 219 ? -27.418 -14.007 40.711 1.00 72.69 219 ALA A C 1
ATOM 1709 O O . ALA A 1 219 ? -27.157 -15.151 40.345 1.00 72.69 219 ALA A O 1
ATOM 1710 N N . ILE A 1 220 ? -28.188 -13.199 39.971 1.00 72.19 220 ILE A N 1
ATOM 1711 C CA . ILE A 1 220 ? -28.821 -13.595 38.704 1.00 72.19 220 ILE A CA 1
ATOM 1712 C C . ILE A 1 220 ? -28.516 -12.522 37.661 1.00 72.19 220 ILE A C 1
ATOM 1714 O O . ILE A 1 220 ? -29.202 -11.508 37.584 1.00 72.19 220 ILE A O 1
ATOM 1718 N N . LEU A 1 221 ? -27.486 -12.755 36.850 1.00 64.75 221 LEU A N 1
ATOM 1719 C CA . LEU A 1 221 ? -27.003 -11.798 35.847 1.00 64.75 221 LEU A CA 1
ATOM 1720 C C . LEU A 1 221 ? -27.742 -11.916 34.509 1.00 64.75 221 LEU A C 1
ATOM 1722 O O . LEU A 1 221 ? -28.130 -10.911 33.914 1.00 64.75 221 LEU A O 1
ATOM 1726 N N . HIS A 1 222 ? -28.015 -13.143 34.065 1.00 60.34 222 HIS A N 1
ATOM 1727 C CA . HIS A 1 222 ? -28.796 -13.408 32.859 1.00 60.34 222 HIS A CA 1
ATOM 1728 C C . HIS A 1 222 ? -30.240 -13.730 33.218 1.00 60.34 222 HIS A C 1
ATOM 1730 O O . HIS A 1 222 ? -30.518 -14.670 33.961 1.00 60.34 222 HIS A O 1
ATOM 1736 N N . LYS A 1 223 ? -31.162 -12.941 32.670 1.00 63.62 223 LYS A N 1
ATOM 1737 C CA . LYS A 1 223 ? -32.600 -13.073 32.903 1.00 63.62 223 LYS A CA 1
ATOM 1738 C C . LYS A 1 223 ? -33.284 -13.109 31.550 1.00 63.62 223 LYS A C 1
ATOM 1740 O O . LYS A 1 223 ? -33.139 -12.164 30.771 1.00 63.62 223 LYS A O 1
ATOM 1745 N N . SER A 1 224 ? -33.978 -14.206 31.270 1.00 45.47 224 SER A N 1
ATOM 1746 C CA . SER A 1 224 ? -34.890 -14.307 30.128 1.00 45.47 224 SER A CA 1
ATOM 1747 C C . SER A 1 224 ? -36.056 -13.342 30.337 1.00 45.47 224 SER A C 1
ATOM 1749 O O . SER A 1 224 ? -36.652 -13.381 31.431 1.00 45.47 224 SER A 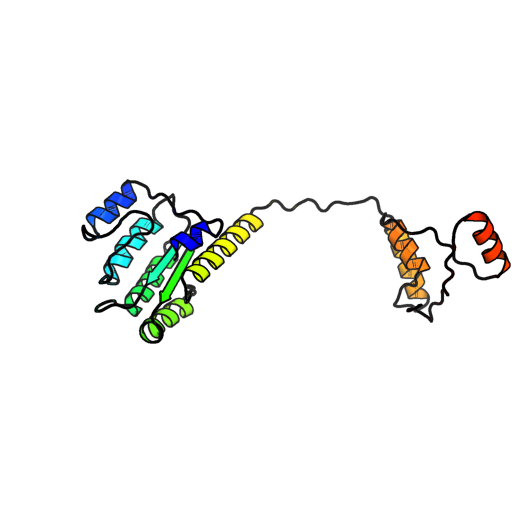O 1
#